Protein AF-0000000072574278 (afdb_homodimer)

Radius of gyration: 25.65 Å; Cα contacts (8 Å, |Δi|>4): 444; chains: 2; bounding box: 105×69×48 Å

Foldseek 3Di:
DPPVVVVVVVPVVPDPPLQPPVQLLQQVLVVCLVDPLVRADLVNSCVRSVHDSVSCCVVQVDSVSSLVSSLVVCLCPFLVVLLVQLLQQQFQLSNLCSLLVTSCRNLLSLVPHPLVPDVVSVVSSVVSLLSQLVSNCNNHVDDSVVSNVSNVQSSVCNVVVNPPCSSVVVRVVVPPPD/DPPVVVVVVVVVVPDPPLQPPVQLLQQVLVVCLVDPLVRADLVNSCVRSVHDSVSCCVVQVDSVSSLVSSLVVCLCPFLVVLLVQLLQQQFQLSNLCSLLVTSCRNLLSLVPHPLVPDVVSVVSSVVSLLSQLVSNCNNHVHDSVVSNVSNVQSSVCNVVVNPPCSSVVVRVVVPPPD

Organism: Streptomyces coelicolor (strain ATCC BAA-471 / A3(2) / M145) (NCBI:txid100226)

Secondary structure (DSSP, 8-state):
--HHHHHHHHHTS-S-----HHHHHHHHHHHHHHS-GGG--HHHHHHHHT--HHHHHHHHSSHHHHHHHHHHHHIIIIIHHHHHHHTT--SHHHHHHHHHHS--HHHHHIIIIIGGG-HHHHHHHHHHHHHHHHHHHHHHT--HHHHHHHHHHHHHHHHTT--TTHHHHHHHHHS---/--HHHHHHHHHTS-S-----HHHHHHHHHHHHHHS-GGG--HHHHHHHHT--HHHHHHHHSSHHHHHHHHHHHHIIIIIHHHHHHHTT--SHHHHHHHHHHS--HHHHHIIIIIGGG-HHHHHHHHHHHHHHHHHHHHHHT--HHHHHHHHHHHHHHHHTT--TTHHHHHHHHHS---

Structure (mmCIF, N/CA/C/O backbone):
data_AF-0000000072574278-model_v1
#
loop_
_entity.id
_entity.type
_entity.pdbx_description
1 polymer 'Membrane protein'
#
loop_
_atom_site.group_PDB
_atom_site.id
_atom_site.type_symbol
_atom_site.label_atom_id
_atom_site.label_alt_id
_atom_site.label_comp_id
_atom_site.label_asym_id
_atom_site.label_entity_id
_atom_site.label_seq_id
_atom_site.pdbx_PDB_ins_code
_atom_site.Cartn_x
_atom_site.Cartn_y
_atom_site.Cartn_z
_atom_site.occupancy
_atom_site.B_iso_or_equiv
_atom_site.auth_seq_id
_atom_site.auth_comp_id
_atom_site.auth_asym_id
_atom_site.auth_atom_id
_atom_site.pdbx_PDB_model_num
ATOM 1 N N . MET A 1 1 ? 48.688 39.125 30.062 1 36.12 1 MET A N 1
ATOM 2 C CA . MET A 1 1 ? 48.531 37.75 29.625 1 36.12 1 MET A CA 1
ATOM 3 C C . MET A 1 1 ? 47.062 37.344 29.469 1 36.12 1 MET A C 1
ATOM 5 O O . MET A 1 1 ? 46.75 36.188 29.312 1 36.12 1 MET A O 1
ATOM 9 N N . THR A 1 2 ? 46.031 38.344 29.469 1 46.97 2 THR A N 1
ATOM 10 C CA . THR A 1 2 ? 44.594 38.344 29.594 1 46.97 2 THR A CA 1
ATOM 11 C C . THR A 1 2 ? 43.938 37.844 28.312 1 46.97 2 THR A C 1
ATOM 13 O O . THR A 1 2 ? 42.844 37.281 28.344 1 46.97 2 THR A O 1
ATOM 16 N N . ASP A 1 3 ? 44.438 38.312 27.156 1 49.28 3 ASP A N 1
ATOM 17 C CA . ASP A 1 3 ? 43.594 38.312 25.953 1 49.28 3 ASP A CA 1
ATOM 18 C C . ASP A 1 3 ? 43.562 36.906 25.344 1 49.28 3 ASP A C 1
ATOM 20 O O . ASP A 1 3 ? 42.75 36.656 24.438 1 49.28 3 ASP A O 1
ATOM 24 N N . ARG A 1 4 ? 44.531 35.969 25.656 1 58.84 4 ARG A N 1
ATOM 25 C CA . ARG A 1 4 ? 44.562 34.688 24.984 1 58.84 4 ARG A CA 1
ATOM 26 C C . ARG A 1 4 ? 43.375 33.812 25.406 1 58.84 4 ARG A C 1
ATOM 28 O O . ARG A 1 4 ? 43.031 32.844 24.719 1 58.84 4 ARG A O 1
ATOM 35 N N . SER A 1 5 ? 42.875 34.031 26.672 1 53 5 SER A N 1
ATOM 36 C CA . SER A 1 5 ? 41.781 33.188 27.125 1 53 5 SER A CA 1
ATOM 37 C C . SER A 1 5 ? 40.5 33.469 26.359 1 53 5 SER A C 1
ATOM 39 O O . SER A 1 5 ? 39.688 32.562 26.172 1 53 5 SER A O 1
ATOM 41 N N . SER A 1 6 ? 40.312 34.812 25.938 1 53.78 6 SER A N 1
ATOM 42 C CA . SER A 1 6 ? 39.062 35.094 25.219 1 53.78 6 SER A CA 1
ATOM 43 C C . SER A 1 6 ? 39.094 34.469 23.828 1 53.78 6 SER A C 1
ATOM 45 O O . SER A 1 6 ? 38.062 34.062 23.312 1 53.78 6 SER A O 1
ATOM 47 N N . SER A 1 7 ? 40.344 34.5 23.156 1 54.28 7 SER A N 1
ATOM 48 C CA . SER A 1 7 ? 40.344 33.938 21.812 1 54.28 7 SER A CA 1
ATOM 49 C C . SER A 1 7 ? 40.125 32.438 21.828 1 54.28 7 SER A C 1
ATOM 51 O O . SER A 1 7 ? 39.5 31.875 20.906 1 54.28 7 SER A O 1
ATOM 53 N N . ALA A 1 8 ? 40.688 31.766 22.812 1 52.25 8 ALA A N 1
ATOM 54 C CA . ALA A 1 8 ? 40.5 30.328 22.906 1 52.25 8 ALA A CA 1
ATOM 55 C C . ALA A 1 8 ? 39.062 29.984 23.203 1 52.25 8 ALA A C 1
ATOM 57 O O . ALA A 1 8 ? 38.531 29 22.688 1 52.25 8 ALA A O 1
ATOM 58 N N . TRP A 1 9 ? 38.312 30.672 24.094 1 45.78 9 TRP A N 1
ATOM 59 C CA . TRP A 1 9 ? 36.875 30.438 24.328 1 45.78 9 TRP A CA 1
ATOM 60 C C . TRP A 1 9 ? 36.062 30.688 23.078 1 45.78 9 TRP A C 1
ATOM 62 O O . TRP A 1 9 ? 35.156 29.938 22.75 1 45.78 9 TRP A O 1
ATOM 72 N N . LEU A 1 10 ? 36.312 31.859 22.297 1 47.69 10 LEU A N 1
ATOM 73 C CA . LEU A 1 10 ? 35.594 32.062 21.031 1 47.69 10 LEU A CA 1
ATOM 74 C C . LEU A 1 10 ? 35.969 30.969 20.031 1 47.69 10 LEU A C 1
ATOM 76 O O . LEU A 1 10 ? 35.125 30.594 19.203 1 47.69 10 LEU A O 1
ATOM 80 N N . ALA A 1 11 ? 37.188 30.594 19.906 1 49 11 ALA A N 1
ATOM 81 C CA . ALA A 1 11 ? 37.562 29.516 18.969 1 49 11 ALA A CA 1
ATOM 82 C C . ALA A 1 11 ? 36.906 28.203 19.359 1 49 11 ALA A C 1
ATOM 84 O O . ALA A 1 11 ? 36.75 27.297 18.531 1 49 11 ALA A O 1
ATOM 85 N N . ALA A 1 12 ? 36.719 27.953 20.562 1 43.75 12 ALA A N 1
ATOM 86 C CA . ALA A 1 12 ? 36.031 26.75 21.031 1 43.75 12 ALA A CA 1
ATOM 87 C C . ALA A 1 12 ? 34.531 26.844 20.719 1 43.75 12 ALA A C 1
ATOM 89 O O . ALA A 1 12 ? 33.781 25.938 21.031 1 43.75 12 ALA A O 1
ATOM 90 N N . MET A 1 13 ? 33.906 28.078 20.766 1 41.97 13 MET A N 1
ATOM 91 C CA . MET A 1 13 ? 32.531 28.141 20.25 1 41.97 13 MET A CA 1
ATOM 92 C C . MET A 1 13 ? 32.469 27.516 18.859 1 41.97 13 MET A C 1
ATOM 94 O O . MET A 1 13 ? 33.031 28.047 17.906 1 41.97 13 MET A O 1
ATOM 98 N N . GLY A 1 14 ? 32.75 26.25 18.781 1 41.78 14 GLY A N 1
ATOM 99 C CA . GLY A 1 14 ? 32.656 25.391 17.609 1 41.78 14 GLY A CA 1
ATOM 100 C C . GLY A 1 14 ? 31.672 25.922 16.578 1 41.78 14 GLY A C 1
ATOM 101 O O . GLY A 1 14 ? 30.812 26.75 16.891 1 41.78 14 GLY A O 1
ATOM 102 N N . ARG A 1 15 ? 32.094 26.266 15.367 1 44.84 15 ARG A N 1
ATOM 103 C CA . ARG A 1 15 ? 31.156 26.531 14.273 1 44.84 15 ARG A CA 1
ATOM 104 C C . ARG A 1 15 ? 29.797 25.906 14.547 1 44.84 15 ARG A C 1
ATOM 106 O O . ARG A 1 15 ? 29.719 24.797 15.094 1 44.84 15 ARG A O 1
ATOM 113 N N . PRO A 1 16 ? 28.703 26.641 14.812 1 48.38 16 PRO A N 1
ATOM 114 C CA . PRO A 1 16 ? 27.391 26.016 14.961 1 48.38 16 PRO A CA 1
ATOM 115 C C . PRO A 1 16 ? 27.328 24.641 14.305 1 48.38 16 PRO A C 1
ATOM 117 O O . PRO A 1 16 ? 27.828 24.453 13.195 1 48.38 16 PRO A O 1
ATOM 120 N N . ARG A 1 17 ? 27.5 23.594 14.922 1 48.16 17 ARG A N 1
ATOM 121 C CA . ARG A 1 17 ? 27.578 22.203 14.492 1 48.16 17 ARG A CA 1
ATOM 122 C C . ARG A 1 17 ? 26.609 21.938 13.344 1 48.16 17 ARG A C 1
ATOM 124 O O . ARG A 1 17 ? 25.391 22.094 13.492 1 48.16 17 ARG A O 1
ATOM 131 N N . ALA A 1 18 ? 26.891 22.25 12.062 1 58.62 18 ALA A N 1
ATOM 132 C CA . ALA A 1 18 ? 26.234 21.734 10.867 1 58.62 18 ALA A CA 1
ATOM 133 C C . ALA A 1 18 ? 25.625 20.359 11.125 1 58.62 18 ALA A C 1
ATOM 135 O O . ALA A 1 18 ? 26.281 19.484 11.711 1 58.62 18 ALA A O 1
ATOM 136 N N . PHE A 1 19 ? 24.344 20.359 11.5 1 67.69 19 PHE A N 1
ATOM 137 C CA . PHE A 1 19 ? 23.781 19.031 11.75 1 67.69 19 PHE A CA 1
ATOM 138 C C . PHE A 1 19 ? 24.297 18.016 10.734 1 67.69 19 PHE A C 1
ATOM 140 O O . PHE A 1 19 ? 24.797 18.406 9.672 1 67.69 19 PHE A O 1
ATOM 147 N N . ASP A 1 20 ? 24.547 16.922 11.18 1 85.5 20 ASP A N 1
ATOM 148 C CA . ASP A 1 20 ? 24.906 15.828 10.297 1 85.5 20 ASP A CA 1
ATOM 149 C C . ASP A 1 20 ? 23.797 15.523 9.305 1 85.5 20 ASP A C 1
ATOM 151 O O . ASP A 1 20 ? 22.781 14.93 9.672 1 85.5 20 ASP A O 1
ATOM 155 N N . GLU A 1 21 ? 23.953 16.141 8.164 1 89.44 21 GLU A N 1
ATOM 156 C CA . GLU A 1 21 ? 22.938 16 7.117 1 89.44 21 GLU A CA 1
ATOM 157 C C . GLU A 1 21 ? 22.547 14.539 6.914 1 89.44 21 GLU A C 1
ATOM 159 O O . GLU A 1 21 ? 21.375 14.219 6.742 1 89.44 21 GLU A O 1
ATOM 164 N N . ASP A 1 22 ? 23.516 13.688 7.035 1 91.94 22 ASP A N 1
ATOM 165 C CA . ASP A 1 22 ? 23.266 12.266 6.844 1 91.94 22 ASP A CA 1
ATOM 166 C C . ASP A 1 22 ? 22.375 11.711 7.949 1 91.94 22 ASP A C 1
ATOM 168 O O . ASP A 1 22 ? 21.438 10.953 7.676 1 91.94 22 ASP A O 1
ATOM 172 N N . GLU A 1 23 ? 22.625 12.078 9.094 1 92.75 23 GLU A N 1
ATOM 173 C CA . GLU A 1 23 ? 21.812 11.633 10.227 1 92.75 23 GLU A CA 1
ATOM 174 C C . GLU A 1 23 ? 20.391 12.18 10.141 1 92.75 23 GLU A C 1
ATOM 176 O O . GLU A 1 23 ? 19.422 11.469 10.422 1 92.75 23 GLU A O 1
ATOM 181 N N . ALA A 1 24 ? 20.312 13.406 9.727 1 93.94 24 ALA A N 1
ATOM 182 C CA . ALA A 1 24 ? 19 14.039 9.578 1 93.94 24 ALA A CA 1
ATOM 183 C C . ALA A 1 24 ? 18.172 13.336 8.508 1 93.94 24 ALA A C 1
ATOM 185 O O . ALA A 1 24 ? 16.984 13.094 8.695 1 93.94 24 ALA A O 1
ATOM 186 N N . VAL A 1 25 ? 18.844 12.992 7.461 1 95.69 25 VAL A N 1
ATOM 187 C CA . VAL A 1 25 ? 18.156 12.344 6.352 1 95.69 25 VAL A CA 1
ATOM 188 C C . VAL A 1 25 ? 17.703 10.945 6.77 1 95.69 25 VAL A C 1
ATOM 190 O O . VAL A 1 25 ? 16.578 10.531 6.48 1 95.69 25 VAL A O 1
ATOM 193 N N . ARG A 1 26 ? 18.531 10.242 7.488 1 94.88 26 ARG A N 1
ATOM 194 C CA . ARG A 1 26 ? 18.172 8.906 7.957 1 94.88 26 ARG A CA 1
ATOM 195 C C . ARG A 1 26 ? 16.984 8.977 8.922 1 94.88 26 ARG A C 1
ATOM 197 O O . ARG A 1 26 ? 16.094 8.133 8.867 1 94.88 26 ARG A O 1
ATOM 204 N N . ALA A 1 27 ? 17.016 9.938 9.727 1 95.19 27 ALA A N 1
ATOM 205 C CA . ALA A 1 27 ? 15.898 10.141 10.641 1 95.19 27 ALA A CA 1
ATOM 206 C C . ALA A 1 27 ? 14.625 10.492 9.875 1 95.19 27 ALA A C 1
ATOM 208 O O . ALA A 1 27 ? 13.531 10.047 10.234 1 95.19 27 ALA A O 1
ATOM 209 N N . ALA A 1 28 ? 14.812 11.305 8.828 1 96.25 28 ALA A N 1
ATOM 210 C CA . ALA A 1 28 ? 13.672 11.664 7.992 1 96.25 28 ALA A CA 1
ATOM 211 C C . ALA A 1 28 ? 13.094 10.438 7.293 1 96.25 28 ALA A C 1
ATOM 213 O O . ALA A 1 28 ? 11.875 10.32 7.141 1 96.25 28 ALA A O 1
ATOM 214 N N . VAL A 1 29 ? 13.961 9.523 6.879 1 95.88 29 VAL A N 1
ATOM 215 C CA . VAL A 1 29 ? 13.516 8.281 6.254 1 95.88 29 VAL A CA 1
ATOM 216 C C . VAL A 1 29 ? 12.594 7.527 7.207 1 95.88 29 VAL A C 1
ATOM 218 O O . VAL A 1 29 ? 11.508 7.09 6.812 1 95.88 29 VAL A O 1
ATOM 221 N N . THR A 1 30 ? 12.969 7.434 8.422 1 93.81 30 THR A N 1
ATOM 222 C CA . THR A 1 30 ? 12.18 6.73 9.43 1 93.81 30 THR A CA 1
ATOM 223 C C . THR A 1 30 ? 10.859 7.441 9.68 1 93.81 30 THR A C 1
ATOM 225 O O . THR A 1 30 ? 9.805 6.797 9.75 1 93.81 30 THR A O 1
ATOM 228 N N . LEU A 1 31 ? 10.953 8.719 9.734 1 93.44 31 LEU A N 1
ATOM 229 C CA . LEU A 1 31 ? 9.758 9.508 10.023 1 93.44 31 LEU A CA 1
ATOM 230 C C . LEU A 1 31 ? 8.75 9.414 8.875 1 93.44 31 LEU A C 1
ATOM 232 O O . LEU A 1 31 ? 7.578 9.109 9.094 1 93.44 31 LEU A O 1
ATOM 236 N N . PHE A 1 32 ? 9.219 9.602 7.629 1 93.38 32 PHE A N 1
ATOM 237 C CA . PHE A 1 32 ? 8.336 9.57 6.469 1 93.38 32 PHE A CA 1
ATOM 238 C C . PHE A 1 32 ? 7.875 8.148 6.176 1 93.38 32 PHE A C 1
ATOM 240 O O . PHE A 1 32 ? 6.844 7.945 5.531 1 93.38 32 PHE A O 1
ATOM 247 N N . GLY A 1 33 ? 8.625 7.172 6.68 1 90.44 33 GLY A N 1
ATOM 248 C CA . GLY A 1 33 ? 8.25 5.777 6.496 1 90.44 33 GLY A CA 1
ATOM 249 C C . GLY A 1 33 ? 7.219 5.297 7.496 1 90.44 33 GLY A C 1
ATOM 250 O O . GLY A 1 33 ? 6.605 4.246 7.305 1 90.44 33 GLY A O 1
ATOM 251 N N . GLY A 1 34 ? 7.043 6.059 8.508 1 85.06 34 GLY A N 1
ATOM 252 C CA . GLY A 1 34 ? 6.117 5.684 9.562 1 85.06 34 GLY A CA 1
ATOM 253 C C . GLY A 1 34 ? 4.82 6.465 9.523 1 85.06 34 GLY A C 1
ATOM 254 O O . GLY A 1 34 ? 3.814 6.039 10.094 1 85.06 34 GLY A O 1
ATOM 255 N N . ARG A 1 35 ? 4.902 7.574 8.891 1 83.5 35 ARG A N 1
ATOM 256 C CA . ARG A 1 35 ? 3.744 8.453 8.781 1 83.5 35 ARG A CA 1
ATOM 257 C C . ARG A 1 35 ? 3.59 8.984 7.359 1 83.5 35 ARG A C 1
ATOM 259 O O . ARG A 1 35 ? 4.57 9.086 6.617 1 83.5 35 ARG A O 1
ATOM 266 N N . ALA A 1 36 ? 2.391 9.25 6.949 1 81.81 36 ALA A N 1
ATOM 267 C CA . ALA A 1 36 ? 2.152 9.852 5.641 1 81.81 36 ALA A CA 1
ATOM 268 C C . ALA A 1 36 ? 2.789 11.234 5.551 1 81.81 36 ALA A C 1
ATOM 270 O O . ALA A 1 36 ? 2.992 11.898 6.566 1 81.81 36 ALA A O 1
ATOM 271 N N . TYR A 1 37 ? 3.098 11.625 4.367 1 87.12 37 TYR A N 1
ATOM 272 C CA . TYR A 1 37 ? 3.736 12.906 4.09 1 87.12 37 TYR A CA 1
ATOM 273 C C . TYR A 1 37 ? 2.994 14.047 4.773 1 87.12 37 TYR A C 1
ATOM 275 O O . TYR A 1 37 ? 3.6 14.852 5.48 1 87.12 37 TYR A O 1
ATOM 283 N N . ASP A 1 38 ? 1.702 14.062 4.598 1 84 38 ASP A N 1
ATOM 284 C CA . ASP A 1 38 ? 0.907 15.164 5.133 1 84 38 ASP A CA 1
ATOM 285 C C . ASP A 1 38 ? 0.744 15.031 6.648 1 84 38 ASP A C 1
ATOM 287 O O . ASP A 1 38 ? 0.374 16 7.32 1 84 38 ASP A O 1
ATOM 291 N N . GLY A 1 39 ? 1.055 13.906 7.18 1 82.44 39 GLY A N 1
ATOM 292 C CA . GLY A 1 39 ? 0.982 13.688 8.617 1 82.44 39 GLY A CA 1
ATOM 293 C C . GLY A 1 39 ? 2.227 14.141 9.352 1 82.44 39 GLY A C 1
ATOM 294 O O . GLY A 1 39 ? 2.266 14.125 10.586 1 82.44 39 GLY A O 1
ATOM 295 N N . VAL A 1 40 ? 3.178 14.492 8.578 1 88.81 40 VAL A N 1
ATOM 296 C CA . VAL A 1 40 ? 4.426 14.984 9.156 1 88.81 40 VAL A CA 1
ATOM 297 C C . VAL A 1 40 ? 4.512 16.5 8.977 1 88.81 40 VAL A C 1
ATOM 299 O O . VAL A 1 40 ? 4.574 17 7.848 1 88.81 40 VAL A O 1
ATOM 302 N N . SER A 1 41 ? 4.516 17.234 10.07 1 90.5 41 SER A N 1
ATOM 303 C CA . SER A 1 41 ? 4.645 18.688 10.008 1 90.5 41 SER A CA 1
ATOM 304 C C . SER A 1 41 ? 6.109 19.125 10.07 1 90.5 41 SER A C 1
ATOM 306 O O . SER A 1 41 ? 6.98 18.312 10.43 1 90.5 41 SER A O 1
ATOM 308 N N . VAL A 1 42 ? 6.285 20.359 9.719 1 92.5 42 VAL A N 1
ATOM 309 C CA . VAL A 1 42 ? 7.629 20.906 9.859 1 92.5 42 VAL A CA 1
ATOM 310 C C . VAL A 1 42 ? 8.055 20.875 11.328 1 92.5 42 VAL A C 1
ATOM 312 O O . VAL A 1 42 ? 9.211 20.594 11.641 1 92.5 42 VAL A O 1
ATOM 315 N N . ASP A 1 43 ? 7.133 21.109 12.227 1 93.25 43 ASP A N 1
ATOM 316 C CA . ASP A 1 43 ? 7.43 21.031 13.656 1 93.25 43 ASP A CA 1
ATOM 317 C C . ASP A 1 43 ? 7.84 19.609 14.055 1 93.25 43 ASP A C 1
ATOM 319 O O . ASP A 1 43 ? 8.75 19.438 14.867 1 93.25 43 ASP A O 1
ATOM 323 N N . ASP A 1 44 ? 7.168 18.625 13.516 1 92.19 44 ASP A N 1
ATOM 324 C CA . ASP A 1 44 ? 7.566 17.234 13.734 1 92.19 44 ASP A CA 1
ATOM 325 C C . ASP A 1 44 ? 9 17 13.273 1 92.19 44 ASP A C 1
ATOM 327 O O . ASP A 1 44 ? 9.781 16.344 13.961 1 92.19 44 ASP A O 1
ATOM 331 N N . LEU A 1 45 ? 9.266 17.484 12.062 1 94.06 45 LEU A N 1
ATOM 332 C CA . LEU A 1 45 ? 10.602 17.328 11.5 1 94.06 45 LEU A CA 1
ATOM 333 C C . LEU A 1 45 ? 11.656 17.969 12.398 1 94.06 45 LEU A C 1
ATOM 335 O O . LEU A 1 45 ? 12.664 17.344 12.727 1 94.06 45 LEU A O 1
ATOM 339 N N . VAL A 1 46 ? 11.367 19.188 12.812 1 93.44 46 VAL A N 1
ATOM 340 C CA . VAL A 1 46 ? 12.297 19.922 13.664 1 93.44 46 VAL A CA 1
ATOM 341 C C . VAL A 1 46 ? 12.531 19.141 14.961 1 93.44 46 VAL A C 1
ATOM 343 O O . VAL A 1 46 ? 13.68 18.938 15.367 1 93.44 46 VAL A O 1
ATOM 346 N N . SER A 1 47 ? 11.539 18.672 15.539 1 94 47 SER A N 1
ATOM 347 C CA . SER A 1 47 ? 11.609 17.984 16.828 1 94 47 SER A CA 1
ATOM 348 C C . SER A 1 47 ? 12.297 16.625 16.688 1 94 47 SER A C 1
ATOM 350 O O . SER A 1 47 ? 13.172 16.281 17.469 1 94 47 SER A O 1
ATOM 352 N N . HIS A 1 48 ? 11.977 15.852 15.641 1 92.44 48 HIS A N 1
ATOM 353 C CA . HIS A 1 48 ? 12.453 14.484 15.492 1 92.44 48 HIS A CA 1
ATOM 354 C C . HIS A 1 48 ? 13.875 14.445 14.938 1 92.44 48 HIS A C 1
ATOM 356 O O . HIS A 1 48 ? 14.641 13.531 15.242 1 92.44 48 HIS A O 1
ATOM 362 N N . LEU A 1 49 ? 14.172 15.383 14.117 1 92.88 49 LEU A N 1
ATOM 363 C CA . LEU A 1 49 ? 15.484 15.383 13.484 1 92.88 49 LEU A CA 1
ATOM 364 C C . LEU A 1 49 ? 16.5 16.125 14.336 1 92.88 49 LEU A C 1
ATOM 366 O O . LEU A 1 49 ? 17.719 15.984 14.141 1 92.88 49 LEU A O 1
ATOM 370 N N . GLY A 1 50 ? 16 16.953 15.219 1 90.81 50 GLY A N 1
ATOM 371 C CA . GLY A 1 50 ? 16.875 17.781 16.031 1 90.81 50 GLY A CA 1
ATOM 372 C C . GLY A 1 50 ? 17.578 18.875 15.25 1 90.81 50 GLY A C 1
ATOM 373 O O . GLY A 1 50 ? 18.75 19.188 15.508 1 90.81 50 GLY A O 1
ATOM 374 N N . VAL A 1 51 ? 16.969 19.344 14.234 1 90.69 51 VAL A N 1
ATOM 375 C CA . VAL A 1 51 ? 17.516 20.375 13.359 1 90.69 51 VAL A CA 1
ATOM 376 C C . VAL A 1 51 ? 16.594 21.594 13.375 1 90.69 51 VAL A C 1
ATOM 378 O O . VAL A 1 51 ? 15.375 21.453 13.305 1 90.69 51 VAL A O 1
ATOM 381 N N . HIS A 1 52 ? 17.172 22.703 13.484 1 90.69 52 HIS A N 1
ATOM 382 C CA . HIS A 1 52 ? 16.406 23.938 13.492 1 90.69 52 HIS A CA 1
ATOM 383 C C . HIS A 1 52 ? 15.719 24.156 12.148 1 90.69 52 HIS A C 1
ATOM 385 O O . HIS A 1 52 ? 16.281 23.844 11.094 1 90.69 52 HIS A O 1
ATOM 391 N N . ARG A 1 53 ? 14.594 24.828 12.242 1 92.06 53 ARG A N 1
ATOM 392 C CA . ARG A 1 53 ? 13.75 25.078 11.078 1 92.06 53 ARG A CA 1
ATOM 393 C C . ARG A 1 53 ? 14.531 25.812 9.992 1 92.06 53 ARG A C 1
ATOM 395 O O . ARG A 1 53 ? 14.477 25.422 8.82 1 92.06 53 ARG A O 1
ATOM 402 N N . ASN A 1 54 ? 15.281 26.781 10.328 1 91.62 54 ASN A N 1
ATOM 403 C CA . ASN A 1 54 ? 16.031 27.578 9.359 1 91.62 54 ASN A CA 1
ATOM 404 C C . ASN A 1 54 ? 17.078 26.719 8.648 1 91.62 54 ASN A C 1
ATOM 406 O O . ASN A 1 54 ? 17.281 26.859 7.438 1 91.62 54 ASN A O 1
ATOM 410 N N . SER A 1 55 ? 17.703 25.906 9.359 1 91.12 55 SER A N 1
ATOM 411 C CA . SER A 1 55 ? 18.703 25.016 8.797 1 91.12 55 SER A CA 1
ATOM 412 C C . SER A 1 55 ? 18.078 24.016 7.824 1 91.12 55 SER A C 1
ATOM 414 O O . SER A 1 55 ? 18.656 23.719 6.777 1 91.12 55 SER A O 1
ATOM 416 N N . LEU A 1 56 ? 16.891 23.516 8.172 1 92.31 56 LEU A N 1
ATOM 417 C CA . LEU A 1 56 ? 16.156 22.578 7.301 1 92.31 56 LEU A CA 1
ATOM 418 C C . LEU A 1 56 ? 15.828 23.234 5.965 1 92.31 56 LEU A C 1
ATOM 420 O O . LEU A 1 56 ? 16.062 22.656 4.906 1 92.31 56 LEU A O 1
ATOM 424 N N . TYR A 1 57 ? 15.352 24.422 6.066 1 92.5 57 TYR A N 1
ATOM 425 C CA . TYR A 1 57 ? 14.953 25.125 4.859 1 92.5 57 TYR A CA 1
ATOM 426 C C . TYR A 1 57 ? 16.172 25.5 4.02 1 92.5 57 TYR A C 1
ATOM 428 O O . TYR A 1 57 ? 16.125 25.422 2.791 1 92.5 57 TYR A O 1
ATOM 436 N N . LYS A 1 58 ? 17.203 25.922 4.633 1 93.38 58 LYS A N 1
ATOM 437 C CA . LYS A 1 58 ? 18.422 26.281 3.922 1 93.38 58 LYS A CA 1
ATOM 438 C C . LYS A 1 58 ? 19.016 25.078 3.188 1 93.38 58 LYS A C 1
ATOM 440 O O . LYS A 1 58 ? 19.453 25.188 2.043 1 93.38 58 LYS A O 1
ATOM 445 N N . THR A 1 59 ? 18.984 23.984 3.834 1 93.5 59 THR A N 1
ATOM 446 C CA . THR A 1 59 ? 19.641 22.797 3.311 1 93.5 59 THR A CA 1
ATOM 447 C C . THR A 1 59 ? 18.75 22.078 2.297 1 93.5 59 THR A C 1
ATOM 449 O O . THR A 1 59 ? 19.219 21.625 1.255 1 93.5 59 THR A O 1
ATOM 452 N N . PHE A 1 60 ? 17.391 22.031 2.559 1 95.81 60 PHE A N 1
ATOM 453 C CA . PHE A 1 60 ? 16.531 21.172 1.748 1 95.81 60 PHE A CA 1
ATOM 454 C C . PHE A 1 60 ? 15.516 22 0.977 1 95.81 60 PHE A C 1
ATOM 456 O O . PHE A 1 60 ? 14.828 21.469 0.093 1 95.81 60 PHE A O 1
ATOM 463 N N . GLY A 1 61 ? 15.383 23.203 1.354 1 94.88 61 GLY A N 1
ATOM 464 C CA . GLY A 1 61 ? 14.492 24.109 0.646 1 94.88 61 GLY A CA 1
ATOM 465 C C . GLY A 1 61 ? 13.055 24.031 1.122 1 94.88 61 GLY A C 1
ATOM 466 O O . GLY A 1 61 ? 12.383 25.062 1.259 1 94.88 61 GLY A O 1
ATOM 467 N N . SER A 1 62 ? 12.609 22.828 1.321 1 95.19 62 SER A N 1
ATOM 468 C CA . SER A 1 62 ? 11.219 22.594 1.69 1 95.19 62 SER A CA 1
ATOM 469 C C . SER A 1 62 ? 11.031 21.203 2.279 1 95.19 62 SER A C 1
ATOM 471 O O . SER A 1 62 ? 11.945 20.375 2.242 1 95.19 62 SER A O 1
ATOM 473 N N . LYS A 1 63 ? 9.898 21 2.836 1 95.5 63 LYS A N 1
ATOM 474 C CA . LYS A 1 63 ? 9.531 19.656 3.271 1 95.5 63 LYS A CA 1
ATOM 475 C C . LYS A 1 63 ? 9.617 18.656 2.119 1 95.5 63 LYS A C 1
ATOM 477 O O . LYS A 1 63 ? 10.117 17.547 2.291 1 95.5 63 LYS A O 1
ATOM 482 N N . ARG A 1 64 ? 9.125 19.094 0.94 1 96.56 64 ARG A N 1
ATOM 483 C CA . ARG A 1 64 ? 9.188 18.25 -0.246 1 96.56 64 ARG A CA 1
ATOM 484 C C . ARG A 1 64 ? 10.633 17.922 -0.619 1 96.56 64 ARG A C 1
ATOM 486 O O . ARG A 1 64 ? 10.945 16.797 -0.987 1 96.56 64 ARG A O 1
ATOM 493 N N . GLY A 1 65 ? 11.406 18.922 -0.534 1 97.25 65 GLY A N 1
ATOM 494 C CA . GLY A 1 65 ? 12.812 18.688 -0.816 1 97.25 65 GLY A CA 1
ATOM 495 C C . GLY A 1 65 ? 13.445 17.672 0.117 1 97.25 65 GLY A C 1
ATOM 496 O O . GLY A 1 65 ? 14.195 16.812 -0.324 1 97.25 65 GLY A O 1
ATOM 497 N N . LEU A 1 66 ? 13.227 17.828 1.423 1 96.75 66 LEU A N 1
ATOM 498 C CA . LEU A 1 66 ? 13.711 16.859 2.393 1 96.75 66 LEU A CA 1
ATOM 499 C C . LEU A 1 66 ? 13.109 15.477 2.119 1 96.75 66 LEU A C 1
ATOM 501 O O . LEU A 1 66 ? 13.812 14.461 2.217 1 96.75 66 LEU A O 1
ATOM 505 N N . TYR A 1 67 ? 11.875 15.391 1.774 1 97.5 67 TYR A N 1
ATOM 506 C CA . TYR A 1 67 ? 11.203 14.133 1.477 1 97.5 67 TYR A CA 1
ATOM 507 C C . TYR A 1 67 ? 11.875 13.414 0.315 1 97.5 67 TYR A C 1
ATOM 509 O O . TYR A 1 67 ? 12.18 12.219 0.407 1 97.5 67 TYR A O 1
ATOM 517 N N . LEU A 1 68 ? 12.117 14.156 -0.753 1 98.31 68 LEU A N 1
ATOM 518 C CA . LEU A 1 68 ? 12.758 13.562 -1.925 1 98.31 68 LEU A CA 1
ATOM 519 C C . LEU A 1 68 ? 14.156 13.062 -1.589 1 98.31 68 LEU A C 1
ATOM 521 O O . LEU A 1 68 ? 14.555 11.984 -2.029 1 98.31 68 LEU A O 1
ATOM 525 N N . THR A 1 69 ? 14.805 13.828 -0.816 1 97.94 69 THR A N 1
ATOM 526 C CA . THR A 1 69 ? 16.141 13.414 -0.384 1 97.94 69 THR A CA 1
ATOM 527 C C . THR A 1 69 ? 16.062 12.141 0.451 1 97.94 69 THR A C 1
ATOM 529 O O . THR A 1 69 ? 16.844 11.211 0.246 1 97.94 69 THR A O 1
ATOM 532 N N . ALA A 1 70 ? 15.148 12.086 1.369 1 97.88 70 ALA A N 1
ATOM 533 C CA . ALA A 1 70 ? 14.93 10.914 2.213 1 97.88 70 ALA A CA 1
ATOM 534 C C . ALA A 1 70 ? 14.539 9.703 1.377 1 97.88 70 ALA A C 1
ATOM 536 O O . ALA A 1 70 ? 15.031 8.594 1.608 1 97.88 70 ALA A O 1
ATOM 537 N N . LEU A 1 71 ? 13.703 9.883 0.411 1 98.25 71 LEU A N 1
ATOM 538 C CA . LEU A 1 71 ? 13.273 8.797 -0.464 1 98.25 71 LEU A CA 1
ATOM 539 C C . LEU A 1 71 ? 14.453 8.227 -1.243 1 98.25 71 LEU A C 1
ATOM 541 O O . LEU A 1 71 ? 14.648 7.008 -1.282 1 98.25 71 LEU A O 1
ATOM 545 N N . ARG A 1 72 ? 15.211 9.125 -1.789 1 98.38 72 ARG A N 1
ATOM 546 C CA . ARG A 1 72 ? 16.375 8.672 -2.557 1 98.38 72 ARG A CA 1
ATOM 547 C C . ARG A 1 72 ? 17.359 7.934 -1.668 1 98.38 72 ARG A C 1
ATOM 549 O O . ARG A 1 72 ? 17.969 6.949 -2.094 1 98.38 72 ARG A O 1
ATOM 556 N N . ARG A 1 73 ? 17.5 8.414 -0.465 1 97.56 73 ARG A N 1
ATOM 557 C CA . ARG A 1 73 ? 18.344 7.715 0.496 1 97.56 73 ARG A CA 1
ATOM 558 C C . ARG A 1 73 ? 17.781 6.328 0.808 1 97.56 73 ARG A C 1
ATOM 560 O O . ARG A 1 73 ? 18.531 5.348 0.833 1 97.56 73 ARG A O 1
ATOM 567 N N . HIS A 1 74 ? 16.547 6.234 1.087 1 97.56 74 HIS A N 1
ATOM 568 C CA . HIS A 1 74 ? 15.867 4.965 1.322 1 97.56 74 HIS A CA 1
ATOM 569 C C . HIS A 1 74 ? 16.078 4.004 0.155 1 97.56 74 HIS A C 1
ATOM 571 O O . HIS A 1 74 ? 16.406 2.834 0.359 1 97.56 74 HIS A O 1
ATOM 577 N N . LEU A 1 75 ? 15.914 4.469 -1.078 1 97.94 75 LEU A N 1
ATOM 578 C CA . LEU A 1 75 ? 16.078 3.641 -2.268 1 97.94 75 LEU A CA 1
ATOM 579 C C . LEU A 1 75 ? 17.516 3.172 -2.41 1 97.94 75 LEU A C 1
ATOM 581 O O . LEU A 1 75 ? 17.766 2.01 -2.742 1 97.94 75 LEU A O 1
ATOM 585 N N . ALA A 1 76 ? 18.422 4.02 -2.082 1 96.81 76 ALA A N 1
ATOM 586 C CA . ALA A 1 76 ? 19.844 3.672 -2.189 1 96.81 76 ALA A CA 1
ATOM 587 C C . ALA A 1 76 ? 20.25 2.684 -1.101 1 96.81 76 ALA A C 1
ATOM 589 O O . ALA A 1 76 ? 20.969 1.717 -1.367 1 96.81 76 ALA A O 1
ATOM 590 N N . ASP A 1 77 ? 19.703 2.895 0.103 1 95.69 77 ASP A N 1
ATOM 591 C CA . ASP A 1 77 ? 20.234 2.178 1.261 1 95.69 77 ASP A CA 1
ATOM 592 C C . ASP A 1 77 ? 19.422 0.912 1.536 1 95.69 77 ASP A C 1
ATOM 594 O O . ASP A 1 77 ? 19.906 -0.006 2.203 1 95.69 77 ASP A O 1
ATOM 598 N N . ASP A 1 78 ? 18.234 0.85 1.111 1 94.56 78 ASP A N 1
ATOM 599 C CA . ASP A 1 78 ? 17.406 -0.312 1.399 1 94.56 78 ASP A CA 1
ATOM 600 C C . ASP A 1 78 ? 17.109 -1.108 0.13 1 94.56 78 ASP A C 1
ATOM 602 O O . ASP A 1 78 ? 17.25 -2.332 0.113 1 94.56 78 ASP A O 1
ATOM 606 N N . VAL A 1 79 ? 16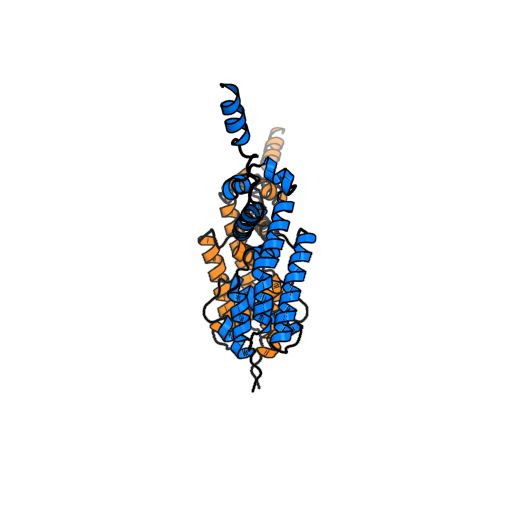.828 -0.435 -0.975 1 96 79 VAL A N 1
ATOM 607 C CA . VAL A 1 79 ? 16.516 -1.116 -2.227 1 96 79 VAL A CA 1
ATOM 608 C C . VAL A 1 79 ? 17.812 -1.515 -2.934 1 96 79 VAL A C 1
ATOM 610 O O . VAL A 1 79 ? 17.891 -2.584 -3.543 1 96 79 VAL A O 1
ATOM 613 N N . GLY A 1 80 ? 18.781 -0.689 -2.861 1 96.06 80 GLY A N 1
ATOM 614 C CA . GLY A 1 80 ? 20.078 -1.016 -3.457 1 96.06 80 GLY A CA 1
ATOM 615 C C . GLY A 1 80 ? 20.594 -2.373 -3.031 1 96.06 80 GLY A C 1
ATOM 616 O O . GLY A 1 80 ? 20.797 -3.26 -3.865 1 96.06 80 GLY A O 1
ATOM 617 N N . PRO A 1 81 ? 20.781 -2.549 -1.728 1 96.88 81 PRO A N 1
ATOM 618 C CA . PRO A 1 81 ? 21.266 -3.84 -1.229 1 96.88 81 PRO A CA 1
ATOM 619 C C . PRO A 1 81 ? 20.328 -4.992 -1.578 1 96.88 81 PRO A C 1
ATOM 621 O O . PRO A 1 81 ? 20.781 -6.121 -1.789 1 96.88 81 PRO A O 1
ATOM 624 N N . LEU A 1 82 ? 19.078 -4.766 -1.599 1 97.5 82 LEU A N 1
ATOM 625 C CA . LEU A 1 82 ? 18.109 -5.777 -2.006 1 97.5 82 LEU A CA 1
ATOM 626 C C . LEU A 1 82 ? 18.391 -6.266 -3.422 1 97.5 82 LEU A C 1
ATOM 628 O O . LEU A 1 82 ? 18.359 -7.469 -3.688 1 97.5 82 LEU A O 1
ATOM 632 N N . LEU A 1 83 ? 18.719 -5.34 -4.328 1 97.5 83 LEU A N 1
ATOM 633 C CA . LEU A 1 83 ? 19.031 -5.691 -5.711 1 97.5 83 LEU A CA 1
ATOM 634 C C . LEU A 1 83 ? 20.25 -6.605 -5.781 1 97.5 83 LEU A C 1
ATOM 636 O O . LEU A 1 83 ? 20.25 -7.598 -6.508 1 97.5 83 LEU A O 1
ATOM 640 N N . ASP A 1 84 ? 21.203 -6.293 -5 1 96.56 84 ASP A N 1
ATOM 641 C CA . ASP A 1 84 ? 22.406 -7.113 -4.961 1 96.56 84 ASP A CA 1
ATOM 642 C C . ASP A 1 84 ? 22.094 -8.523 -4.457 1 96.56 84 ASP A C 1
ATOM 644 O O . ASP A 1 84 ? 22.578 -9.508 -5.02 1 96.56 84 ASP A O 1
ATOM 648 N N . ALA A 1 85 ? 21.297 -8.625 -3.459 1 97.75 85 ALA A N 1
ATOM 649 C CA . ALA A 1 85 ? 20.938 -9.914 -2.875 1 97.75 85 ALA A CA 1
ATOM 650 C C . ALA A 1 85 ? 20.078 -10.742 -3.842 1 97.75 85 ALA A C 1
ATOM 652 O O . ALA A 1 85 ? 20.234 -11.961 -3.928 1 97.75 85 ALA A O 1
ATOM 653 N N . LEU A 1 86 ? 19.203 -10.055 -4.555 1 97.69 86 LEU A N 1
ATOM 654 C CA . LEU A 1 86 ? 18.312 -10.734 -5.496 1 97.69 86 LEU A CA 1
ATOM 655 C C . LEU A 1 86 ? 19.125 -11.375 -6.625 1 97.69 86 LEU A C 1
ATOM 657 O O . LEU A 1 86 ? 18.719 -12.422 -7.148 1 97.69 86 LEU A O 1
ATOM 661 N N . ALA A 1 87 ? 20.234 -10.805 -7.004 1 94.75 87 ALA A N 1
ATOM 662 C CA . ALA A 1 87 ? 21.062 -11.32 -8.086 1 94.75 87 ALA A CA 1
ATOM 663 C C . ALA A 1 87 ? 21.531 -12.742 -7.781 1 94.75 87 ALA A C 1
ATOM 665 O O . ALA A 1 87 ? 21.781 -13.531 -8.695 1 94.75 87 ALA A O 1
ATOM 666 N N . ASP A 1 88 ? 21.547 -13.086 -6.531 1 94.19 88 ASP A N 1
ATOM 667 C CA . ASP A 1 88 ? 22.062 -14.391 -6.117 1 94.19 88 ASP A CA 1
ATOM 668 C C . ASP A 1 88 ? 20.922 -15.297 -5.633 1 94.19 88 ASP A C 1
ATOM 670 O O . ASP A 1 88 ? 21.188 -16.359 -5.062 1 94.19 88 ASP A O 1
ATOM 674 N N . ALA A 1 89 ? 19.719 -14.82 -5.754 1 96.44 89 ALA A N 1
ATOM 675 C CA . ALA A 1 89 ? 18.609 -15.641 -5.277 1 96.44 89 ALA A CA 1
ATOM 676 C C . ALA A 1 89 ? 18.484 -16.922 -6.09 1 96.44 89 ALA A C 1
ATOM 678 O O . ALA A 1 89 ? 18.359 -16.875 -7.316 1 96.44 89 ALA A O 1
ATOM 679 N N . PRO A 1 90 ? 18.469 -18.094 -5.469 1 95.12 90 PRO A N 1
ATOM 680 C CA . PRO A 1 90 ? 18.484 -19.359 -6.203 1 95.12 90 PRO A CA 1
ATOM 681 C C . PRO A 1 90 ? 17.109 -19.781 -6.699 1 95.12 90 PRO A C 1
ATOM 683 O O . PRO A 1 90 ? 17 -20.641 -7.57 1 95.12 90 PRO A O 1
ATOM 686 N N . ASP A 1 91 ? 16.094 -19.312 -6.031 1 95.56 91 ASP A N 1
ATOM 687 C CA . ASP A 1 91 ? 14.742 -19.719 -6.406 1 95.56 91 ASP A CA 1
ATOM 688 C C . ASP A 1 91 ? 13.719 -18.672 -5.969 1 95.56 91 ASP A C 1
ATOM 690 O O . ASP A 1 91 ? 14.078 -17.641 -5.391 1 95.56 91 ASP A O 1
ATOM 694 N N . ALA A 1 92 ? 12.484 -18.938 -6.309 1 95.94 92 ALA A N 1
ATOM 695 C CA . ALA A 1 92 ? 11.406 -17.984 -6.051 1 95.94 92 ALA A CA 1
ATOM 696 C C . ALA A 1 92 ? 11.203 -17.781 -4.551 1 95.94 92 ALA A C 1
ATOM 698 O O . ALA A 1 92 ? 10.891 -16.688 -4.105 1 95.94 92 ALA A O 1
ATOM 699 N N . ALA A 1 93 ? 11.344 -18.891 -3.777 1 96.25 93 ALA A N 1
ATOM 700 C CA . ALA A 1 93 ? 11.188 -18.766 -2.33 1 96.25 93 ALA A CA 1
ATOM 701 C C . ALA A 1 93 ? 12.195 -17.781 -1.743 1 96.25 93 ALA A C 1
ATOM 703 O O . ALA A 1 93 ? 11.836 -16.922 -0.942 1 96.25 93 ALA A O 1
ATOM 704 N N . ALA A 1 94 ? 13.414 -17.891 -2.15 1 96.75 94 ALA A N 1
ATOM 705 C CA . ALA A 1 94 ? 14.469 -16.984 -1.687 1 96.75 94 ALA A CA 1
ATOM 706 C C . ALA A 1 94 ? 14.195 -15.547 -2.129 1 96.75 94 ALA A C 1
ATOM 708 O O . ALA A 1 94 ? 14.352 -14.609 -1.344 1 96.75 94 ALA A O 1
ATOM 709 N N . ALA A 1 95 ? 13.797 -15.367 -3.369 1 97.25 95 ALA A N 1
ATOM 710 C CA . ALA A 1 95 ? 13.516 -14.031 -3.893 1 97.25 95 ALA A CA 1
ATOM 711 C C . ALA A 1 95 ? 12.383 -13.367 -3.115 1 97.25 95 ALA A C 1
ATOM 713 O O . ALA A 1 95 ? 12.492 -12.211 -2.703 1 97.25 95 ALA A O 1
ATOM 714 N N . LEU A 1 96 ? 11.312 -14.141 -2.916 1 97.56 96 LEU A N 1
ATOM 715 C CA . LEU A 1 96 ? 10.18 -13.609 -2.172 1 97.56 96 LEU A CA 1
ATOM 716 C C . LEU A 1 96 ? 10.578 -13.281 -0.737 1 97.56 96 LEU A C 1
ATOM 718 O O . LEU A 1 96 ? 10.172 -12.25 -0.199 1 97.56 96 LEU A O 1
ATOM 722 N N . ARG A 1 97 ? 11.359 -14.086 -0.135 1 96.38 97 ARG A N 1
ATOM 723 C CA . ARG A 1 97 ? 11.82 -13.836 1.226 1 96.38 97 ARG A CA 1
ATOM 724 C C . ARG A 1 97 ? 12.664 -12.57 1.292 1 96.38 97 ARG A C 1
ATOM 726 O O . ARG A 1 97 ? 12.523 -11.773 2.223 1 96.38 97 ARG A O 1
ATOM 733 N N . LEU A 1 98 ? 13.539 -12.391 0.361 1 96.94 98 LEU A N 1
ATOM 734 C CA . LEU A 1 98 ? 14.391 -11.211 0.326 1 96.94 98 LEU A CA 1
ATOM 735 C C . LEU A 1 98 ? 13.555 -9.938 0.231 1 96.94 98 LEU A C 1
ATOM 737 O O . LEU A 1 98 ? 13.766 -8.992 0.99 1 96.94 98 LEU A O 1
ATOM 741 N N . VAL A 1 99 ? 12.57 -9.938 -0.63 1 96.75 99 VAL A N 1
ATOM 742 C CA . VAL A 1 99 ? 11.773 -8.742 -0.826 1 96.75 99 VAL A CA 1
ATOM 743 C C . VAL A 1 99 ? 10.891 -8.5 0.398 1 96.75 99 VAL A C 1
ATOM 745 O O . VAL A 1 99 ? 10.812 -7.379 0.906 1 96.75 99 VAL A O 1
ATOM 748 N N . THR A 1 100 ? 10.297 -9.562 0.92 1 96.81 100 THR A N 1
ATOM 749 C CA . THR A 1 100 ? 9.352 -9.398 2.014 1 96.81 100 THR A CA 1
ATOM 750 C C . THR A 1 100 ? 10.07 -9.07 3.316 1 96.81 100 THR A C 1
ATOM 752 O O . THR A 1 100 ? 9.461 -8.57 4.262 1 96.81 100 THR A O 1
ATOM 755 N N . SER A 1 101 ? 11.359 -9.32 3.42 1 95.38 101 SER A N 1
ATOM 756 C CA . SER A 1 101 ? 12.133 -9.047 4.625 1 95.38 101 SER A CA 1
ATOM 757 C C . SER A 1 101 ? 12.773 -7.664 4.566 1 95.38 101 SER A C 1
ATOM 759 O O . SER A 1 101 ? 13.273 -7.16 5.574 1 95.38 101 SER A O 1
ATOM 761 N N . ALA A 1 102 ? 12.812 -7.047 3.396 1 94.44 102 ALA A N 1
ATOM 762 C CA . ALA A 1 102 ? 13.43 -5.734 3.229 1 94.44 102 ALA A CA 1
ATOM 763 C C . ALA A 1 102 ? 12.586 -4.645 3.889 1 94.44 102 ALA A C 1
ATOM 765 O O . ALA A 1 102 ? 11.367 -4.773 3.994 1 94.44 102 ALA A O 1
ATOM 766 N N . ASP A 1 103 ? 13.258 -3.648 4.434 1 91.75 103 ASP A N 1
ATOM 767 C CA . ASP A 1 103 ? 12.523 -2.475 4.891 1 91.75 103 ASP A CA 1
ATOM 768 C C . ASP A 1 103 ? 12.055 -1.627 3.709 1 91.75 103 ASP A C 1
ATOM 770 O O . ASP A 1 103 ? 12.844 -0.88 3.121 1 91.75 103 ASP A O 1
ATOM 774 N N . LEU A 1 104 ? 10.75 -1.711 3.445 1 92.56 104 LEU A N 1
ATOM 775 C CA . LEU A 1 104 ? 10.203 -1.027 2.279 1 92.56 104 LEU A CA 1
ATOM 776 C C . LEU A 1 104 ? 9.125 -0.029 2.689 1 92.56 104 LEU A C 1
ATOM 778 O O . LEU A 1 104 ? 8.281 0.352 1.875 1 92.56 104 LEU A O 1
ATOM 782 N N . GLY A 1 105 ? 9.211 0.345 3.963 1 89.5 105 GLY A N 1
ATOM 783 C CA . GLY A 1 105 ? 8.156 1.181 4.516 1 89.5 105 GLY A CA 1
ATOM 784 C C . GLY A 1 105 ? 7.961 2.477 3.754 1 89.5 105 GLY A C 1
ATOM 785 O O . GLY A 1 105 ? 6.848 2.793 3.33 1 89.5 105 GLY A O 1
ATOM 786 N N . LEU A 1 106 ? 9.055 3.248 3.586 1 94.44 106 LEU A N 1
ATOM 787 C CA . LEU A 1 106 ? 8.93 4.531 2.904 1 94.44 106 LEU A CA 1
ATOM 788 C C . LEU A 1 106 ? 8.547 4.336 1.44 1 94.44 106 LEU A C 1
ATOM 790 O O . LEU A 1 106 ? 7.773 5.121 0.886 1 94.44 106 LEU A O 1
ATOM 794 N N . LEU A 1 107 ? 9.078 3.305 0.812 1 95.38 107 LEU A N 1
ATOM 795 C CA . LEU A 1 107 ? 8.734 3.027 -0.578 1 95.38 107 LEU A CA 1
ATOM 796 C C . LEU A 1 107 ? 7.242 2.746 -0.724 1 95.38 107 LEU A C 1
ATOM 798 O O . LEU A 1 107 ? 6.582 3.305 -1.604 1 95.38 107 LEU A O 1
ATOM 802 N N . LEU A 1 108 ? 6.652 1.906 0.119 1 92.75 108 LEU A N 1
ATOM 803 C CA . LEU A 1 108 ? 5.242 1.54 0.053 1 92.75 108 LEU A CA 1
ATOM 804 C C . LEU A 1 108 ? 4.352 2.76 0.272 1 92.75 108 LEU A C 1
ATOM 806 O O . LEU A 1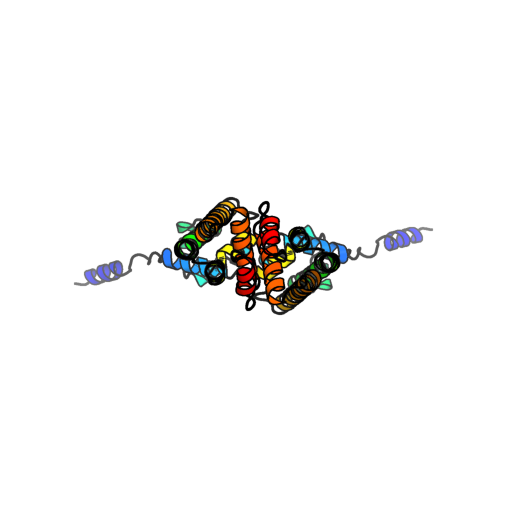 108 ? 3.367 2.951 -0.444 1 92.75 108 LEU A O 1
ATOM 810 N N . LEU A 1 109 ? 4.742 3.541 1.213 1 90.19 109 LEU A N 1
ATOM 811 C CA . LEU A 1 109 ? 3.971 4.754 1.464 1 90.19 109 LEU A CA 1
ATOM 812 C C . LEU A 1 109 ? 4.086 5.723 0.292 1 90.19 109 LEU A C 1
ATOM 814 O O . LEU A 1 109 ? 3.107 6.383 -0.071 1 90.19 109 LEU A O 1
ATOM 818 N N . ALA A 1 110 ? 5.266 5.828 -0.295 1 94.44 110 ALA A N 1
ATOM 819 C CA . ALA A 1 110 ? 5.473 6.707 -1.443 1 94.44 110 ALA A CA 1
ATOM 820 C C . ALA A 1 110 ? 4.59 6.289 -2.615 1 94.44 110 ALA A C 1
ATOM 822 O O . ALA A 1 110 ? 4.027 7.141 -3.309 1 94.44 110 ALA A O 1
ATOM 823 N N . ILE A 1 111 ? 4.434 5.004 -2.826 1 93.75 111 ILE A N 1
ATOM 824 C CA . ILE A 1 111 ? 3.631 4.473 -3.922 1 93.75 111 ILE A CA 1
ATOM 825 C C . ILE A 1 111 ? 2.176 4.895 -3.746 1 93.75 111 ILE A C 1
ATOM 827 O O . ILE A 1 111 ? 1.534 5.348 -4.699 1 93.75 111 ILE A O 1
ATOM 831 N N . THR A 1 112 ? 1.679 4.82 -2.576 1 88.31 112 THR A N 1
ATOM 832 C CA . THR A 1 112 ? 0.251 4.961 -2.309 1 88.31 112 THR A CA 1
ATOM 833 C C . THR A 1 112 ? -0.134 6.43 -2.176 1 88.31 112 THR A C 1
ATOM 835 O O . THR A 1 112 ? -1.201 6.844 -2.635 1 88.31 112 THR A O 1
ATOM 838 N N . GLU A 1 113 ? 0.784 7.18 -1.673 1 86.81 113 GLU A N 1
ATOM 839 C CA . GLU A 1 113 ? 0.323 8.484 -1.212 1 86.81 113 GLU A CA 1
ATOM 840 C C . GLU A 1 113 ? 0.943 9.609 -2.035 1 86.81 113 GLU A C 1
ATOM 842 O O . GLU A 1 113 ? 0.319 10.656 -2.238 1 86.81 113 GLU A O 1
ATOM 847 N N . ARG A 1 114 ? 2.191 9.492 -2.428 1 91.88 114 ARG A N 1
ATOM 848 C CA . ARG A 1 114 ? 2.879 10.641 -3.006 1 91.88 114 ARG A CA 1
ATOM 849 C C . ARG A 1 114 ? 3.055 10.477 -4.512 1 91.88 114 ARG A C 1
ATOM 851 O O . ARG A 1 114 ? 2.939 11.445 -5.27 1 91.88 114 ARG A O 1
ATOM 858 N N . ALA A 1 115 ? 3.318 9.305 -4.883 1 94.38 115 ALA A N 1
ATOM 859 C CA . ALA A 1 115 ? 3.582 9.07 -6.297 1 94.38 115 ALA A CA 1
ATOM 860 C C . ALA A 1 115 ? 2.412 9.531 -7.16 1 94.38 115 ALA A C 1
ATOM 862 O O . ALA A 1 115 ? 2.613 10.109 -8.234 1 94.38 115 ALA A O 1
ATOM 863 N N . PRO A 1 116 ? 1.153 9.375 -6.738 1 89.75 116 PRO A N 1
ATOM 864 C CA . PRO A 1 116 ? 0.031 9.789 -7.586 1 89.75 116 PRO A CA 1
ATOM 865 C C . PRO A 1 116 ? -0.049 11.305 -7.758 1 89.75 116 PRO A C 1
ATOM 867 O O . PRO A 1 116 ? -0.683 11.789 -8.695 1 89.75 116 PRO A O 1
ATOM 870 N N . VAL A 1 117 ? 0.591 12.086 -6.906 1 90.38 117 VAL A N 1
ATOM 871 C CA . VAL A 1 117 ? 0.379 13.523 -6.93 1 90.38 117 VAL A CA 1
ATOM 872 C C . VAL A 1 117 ? 1.713 14.242 -7.129 1 90.38 117 VAL A C 1
ATOM 874 O O . VAL A 1 117 ? 1.78 15.469 -7.066 1 90.38 117 VAL A O 1
ATOM 877 N N . ASP A 1 118 ? 2.777 13.562 -7.316 1 96.31 118 ASP A N 1
ATOM 878 C CA . ASP A 1 118 ? 4.113 14.125 -7.492 1 96.31 118 ASP A CA 1
ATOM 879 C C . ASP A 1 118 ? 4.91 13.336 -8.531 1 96.31 118 ASP A C 1
ATOM 881 O O . ASP A 1 118 ? 5.418 12.258 -8.234 1 96.31 118 ASP A O 1
ATOM 885 N N . ASP A 1 119 ? 5.086 13.898 -9.641 1 97.69 119 ASP A N 1
ATOM 886 C CA . ASP A 1 119 ? 5.68 13.211 -10.781 1 97.69 119 ASP A CA 1
ATOM 887 C C . ASP A 1 119 ? 7.113 12.781 -10.484 1 97.69 119 ASP A C 1
ATOM 889 O O . ASP A 1 119 ? 7.57 11.742 -10.961 1 97.69 119 ASP A O 1
ATOM 893 N N . GLU A 1 120 ? 7.777 13.602 -9.781 1 98.25 120 GLU A N 1
ATOM 894 C CA . GLU A 1 120 ? 9.156 13.25 -9.469 1 98.25 120 GLU A CA 1
ATOM 895 C C . GLU A 1 120 ? 9.211 12.047 -8.523 1 98.25 120 GLU A C 1
ATOM 897 O O . GLU A 1 120 ? 10.055 11.164 -8.688 1 98.25 120 GLU A O 1
ATOM 902 N N . VAL A 1 121 ? 8.375 12 -7.547 1 97.88 121 VAL A N 1
ATOM 903 C CA . VAL A 1 121 ? 8.289 10.844 -6.656 1 97.88 121 VAL A CA 1
ATOM 904 C C . VAL A 1 121 ? 7.898 9.602 -7.457 1 97.88 121 VAL A C 1
ATOM 906 O O . VAL A 1 121 ? 8.484 8.531 -7.277 1 97.88 121 VAL A O 1
ATOM 909 N N . ALA A 1 122 ? 6.938 9.82 -8.359 1 97.75 122 ALA A N 1
ATOM 910 C CA . ALA A 1 122 ? 6.504 8.711 -9.211 1 97.75 122 ALA A CA 1
ATOM 911 C C . ALA A 1 122 ? 7.672 8.148 -10.016 1 97.75 122 ALA A C 1
ATOM 913 O O . ALA A 1 122 ? 7.828 6.93 -10.125 1 97.75 122 ALA A O 1
ATOM 914 N N . ALA A 1 123 ? 8.484 9 -10.523 1 98.31 123 ALA A N 1
ATOM 915 C CA . ALA A 1 123 ? 9.625 8.578 -11.328 1 98.31 123 ALA A CA 1
ATOM 916 C C . ALA A 1 123 ? 10.625 7.777 -10.5 1 98.31 123 ALA A C 1
ATOM 918 O O . ALA A 1 123 ? 11.141 6.754 -10.945 1 98.31 123 ALA A O 1
ATOM 919 N N . GLU A 1 124 ? 10.898 8.273 -9.281 1 98.31 124 GLU A N 1
ATOM 920 C CA . GLU A 1 124 ? 11.82 7.574 -8.383 1 98.31 124 GLU A CA 1
ATOM 921 C C . GLU A 1 124 ? 11.289 6.188 -8.023 1 98.31 124 GLU A C 1
ATOM 923 O O . GLU A 1 124 ? 12.031 5.203 -8.07 1 98.31 124 GLU A O 1
ATOM 928 N N . VAL A 1 125 ? 10.062 6.09 -7.707 1 98.06 125 VAL A N 1
ATOM 929 C CA . VAL A 1 125 ? 9.414 4.848 -7.293 1 98.06 125 VAL A CA 1
ATOM 930 C C . VAL A 1 125 ? 9.398 3.863 -8.461 1 98.06 125 VAL A C 1
ATOM 932 O O . VAL A 1 125 ? 9.781 2.701 -8.305 1 98.06 125 VAL A O 1
ATOM 935 N N . ASN A 1 126 ? 9 4.352 -9.594 1 97.56 126 ASN A N 1
ATOM 936 C CA . ASN A 1 126 ? 8.906 3.49 -10.766 1 97.56 126 ASN A CA 1
ATOM 937 C C . ASN A 1 126 ? 10.266 2.939 -11.172 1 97.56 126 ASN A C 1
ATOM 939 O O . ASN A 1 126 ? 10.383 1.771 -11.547 1 97.56 126 ASN A O 1
ATOM 943 N N . ALA A 1 127 ? 11.242 3.764 -11.102 1 98.06 127 ALA A N 1
ATOM 944 C CA . ALA A 1 127 ? 12.594 3.316 -11.438 1 98.06 127 ALA A CA 1
ATOM 945 C C . ALA A 1 127 ? 13.078 2.242 -10.469 1 98.06 127 ALA A C 1
ATOM 947 O O . ALA A 1 127 ? 13.688 1.255 -10.883 1 98.06 127 ALA A O 1
ATOM 948 N N . ALA A 1 128 ? 12.844 2.416 -9.227 1 98.06 128 ALA A N 1
ATOM 949 C CA . ALA A 1 128 ? 13.258 1.451 -8.211 1 98.06 128 ALA A CA 1
ATOM 950 C C . ALA A 1 128 ? 12.547 0.113 -8.406 1 98.06 128 ALA A C 1
ATOM 952 O O . ALA A 1 128 ? 13.18 -0.944 -8.359 1 98.06 128 ALA A O 1
ATOM 953 N N . LEU A 1 129 ? 11.273 0.174 -8.641 1 97.75 129 LEU A N 1
ATOM 954 C CA . LEU A 1 129 ? 10.5 -1.051 -8.812 1 97.75 129 LEU A CA 1
ATOM 955 C C . LEU A 1 129 ? 10.898 -1.767 -10.102 1 97.75 129 LEU A C 1
ATOM 957 O O . LEU A 1 129 ? 10.961 -2.998 -10.141 1 97.75 129 LEU A O 1
ATOM 961 N N . ALA A 1 130 ? 11.188 -0.97 -11.141 1 97.88 130 ALA A N 1
ATOM 962 C CA . ALA A 1 130 ? 11.656 -1.567 -12.383 1 97.88 130 ALA A CA 1
ATOM 963 C C . ALA A 1 130 ? 12.977 -2.309 -12.18 1 97.88 130 ALA A C 1
ATOM 965 O O . ALA A 1 130 ? 13.195 -3.369 -12.766 1 97.88 130 ALA A O 1
ATOM 966 N N . ALA A 1 131 ? 13.812 -1.73 -11.398 1 98.25 131 ALA A N 1
ATOM 967 C CA . ALA A 1 131 ? 15.078 -2.387 -11.094 1 98.25 131 ALA A CA 1
ATOM 968 C C . ALA A 1 131 ? 14.859 -3.686 -10.328 1 98.25 131 ALA A C 1
ATOM 970 O O . ALA A 1 131 ? 15.523 -4.691 -10.594 1 98.25 131 ALA A O 1
ATOM 971 N N . VAL A 1 132 ? 13.961 -3.709 -9.414 1 98.31 132 VAL A N 1
ATOM 972 C CA . VAL A 1 132 ? 13.641 -4.922 -8.664 1 98.31 132 VAL A CA 1
ATOM 973 C C . VAL A 1 132 ? 13.055 -5.969 -9.609 1 98.31 132 VAL A C 1
ATOM 975 O O . VAL A 1 132 ? 13.438 -7.141 -9.562 1 98.31 132 VAL A O 1
ATOM 978 N N . ASP A 1 133 ? 12.117 -5.523 -10.438 1 98.19 133 ASP A N 1
ATOM 979 C CA . ASP A 1 133 ? 11.539 -6.438 -11.422 1 98.19 133 ASP A CA 1
ATOM 980 C C . ASP A 1 133 ? 12.625 -7.102 -12.258 1 98.19 133 ASP A C 1
ATOM 982 O O . ASP A 1 133 ? 12.602 -8.32 -12.461 1 98.19 133 ASP A O 1
ATOM 986 N N . ARG A 1 134 ? 13.531 -6.32 -12.75 1 98.25 134 ARG A N 1
ATOM 987 C CA . ARG A 1 134 ? 14.602 -6.84 -13.594 1 98.25 134 ARG A CA 1
ATOM 988 C C . ARG A 1 134 ? 15.477 -7.82 -12.828 1 98.25 134 ARG A C 1
ATOM 990 O O . ARG A 1 134 ? 15.859 -8.867 -13.352 1 98.25 134 ARG A O 1
ATOM 997 N N . ALA A 1 135 ? 15.789 -7.473 -11.609 1 98.31 135 ALA A N 1
ATOM 998 C CA . ALA A 1 135 ? 16.609 -8.367 -10.781 1 98.31 135 ALA A CA 1
ATOM 999 C C . ALA A 1 135 ? 15.891 -9.695 -10.547 1 98.31 135 ALA A C 1
ATOM 1001 O O . ALA A 1 135 ? 16.516 -10.758 -10.602 1 98.31 135 ALA A O 1
ATOM 1002 N N . VAL A 1 136 ? 14.633 -9.664 -10.297 1 98 136 VAL A N 1
ATOM 1003 C CA . VAL A 1 136 ? 13.844 -10.875 -10.086 1 98 136 VAL A CA 1
ATOM 1004 C C . VAL A 1 136 ? 13.805 -11.695 -11.367 1 98 136 VAL A C 1
ATOM 1006 O O . VAL A 1 136 ? 14.008 -12.914 -11.344 1 98 136 VAL A O 1
ATOM 1009 N N . ALA A 1 137 ? 13.531 -11.039 -12.492 1 97.75 137 ALA A N 1
ATOM 1010 C CA . ALA A 1 137 ? 13.484 -11.734 -13.773 1 97.75 137 ALA A CA 1
ATOM 1011 C C . ALA A 1 137 ? 14.797 -12.453 -14.062 1 97.75 137 ALA A C 1
ATOM 1013 O O . ALA A 1 137 ? 14.805 -13.625 -14.445 1 97.75 137 ALA A O 1
ATOM 1014 N N . ASP A 1 138 ? 15.852 -11.734 -13.875 1 97.38 138 ASP A N 1
ATOM 1015 C CA . ASP A 1 138 ? 17.188 -12.273 -14.148 1 97.38 138 ASP A CA 1
ATOM 1016 C C . ASP A 1 138 ? 17.516 -13.438 -13.219 1 97.38 138 ASP A C 1
ATOM 1018 O O . ASP A 1 138 ? 18.031 -14.461 -13.664 1 97.38 138 ASP A O 1
ATOM 1022 N N . ALA A 1 139 ? 17.188 -13.25 -11.977 1 95.81 139 ALA A N 1
ATOM 1023 C CA . ALA A 1 139 ? 17.516 -14.266 -10.977 1 95.81 139 ALA A CA 1
ATOM 1024 C C . ALA A 1 139 ? 16.734 -15.547 -11.203 1 95.81 139 ALA A C 1
ATOM 1026 O O . ALA A 1 139 ? 17.266 -16.641 -11.07 1 95.81 139 ALA A O 1
ATOM 1027 N N . LEU A 1 140 ? 15.531 -15.398 -11.594 1 95.62 140 LEU A N 1
ATOM 1028 C CA . LEU A 1 140 ? 14.641 -16.562 -11.625 1 95.62 140 LEU A CA 1
ATOM 1029 C C . LEU A 1 140 ? 14.5 -17.094 -13.047 1 95.62 140 LEU A C 1
ATOM 1031 O O . LEU A 1 140 ? 13.938 -18.172 -13.266 1 95.62 140 LEU A O 1
ATOM 1035 N N . GLY A 1 141 ? 14.977 -16.391 -14.031 1 96 141 GLY A N 1
ATOM 1036 C CA . GLY A 1 141 ? 14.828 -16.797 -15.422 1 96 141 GLY A CA 1
ATOM 1037 C C . GLY A 1 141 ? 13.391 -16.812 -15.883 1 96 141 GLY A C 1
ATOM 1038 O O . GLY A 1 141 ? 12.961 -17.75 -16.562 1 96 141 GLY A O 1
ATOM 1039 N N . VAL A 1 142 ? 12.664 -15.883 -15.461 1 95.88 142 VAL A N 1
ATOM 1040 C CA . VAL A 1 142 ? 11.25 -15.812 -15.828 1 95.88 142 VAL A CA 1
ATOM 1041 C C . VAL A 1 142 ? 11 -14.586 -16.703 1 95.88 142 VAL A C 1
ATOM 1043 O O . VAL A 1 142 ? 11.875 -13.734 -16.844 1 95.88 142 VAL A O 1
ATOM 1046 N N . SER A 1 143 ? 9.781 -14.602 -17.297 1 96.75 143 SER A N 1
ATOM 1047 C CA . SER A 1 143 ? 9.406 -13.469 -18.141 1 96.75 143 SER A CA 1
ATOM 1048 C C . SER A 1 143 ? 9.32 -12.18 -17.328 1 96.75 143 SER A C 1
ATOM 1050 O O . SER A 1 143 ? 9.117 -12.219 -16.109 1 96.75 143 SER A O 1
ATOM 1052 N N . ALA A 1 144 ? 9.445 -11.023 -17.969 1 97.56 144 ALA A N 1
ATOM 1053 C CA . ALA A 1 144 ? 9.312 -9.719 -17.328 1 97.56 144 ALA A CA 1
ATOM 1054 C C . ALA A 1 144 ? 7.945 -9.57 -16.656 1 97.56 144 ALA A C 1
ATOM 1056 O O . ALA A 1 144 ? 7.84 -9.016 -15.57 1 97.56 144 ALA A O 1
ATOM 1057 N N . ASP A 1 145 ? 6.938 -10.109 -17.297 1 97.56 145 ASP A N 1
ATOM 1058 C CA . ASP A 1 145 ? 5.586 -10.008 -16.766 1 97.56 145 ASP A CA 1
ATOM 1059 C C . ASP A 1 145 ? 5.457 -10.797 -15.453 1 97.56 145 ASP A C 1
ATOM 1061 O O . ASP A 1 145 ? 4.867 -10.312 -14.484 1 97.56 145 ASP A O 1
ATOM 1065 N N . LEU A 1 146 ? 6 -11.992 -15.492 1 97.06 146 LEU A N 1
ATOM 1066 C CA . LEU A 1 146 ? 5.926 -12.805 -14.281 1 97.06 146 LEU A CA 1
ATOM 1067 C C . LEU A 1 146 ? 6.777 -12.195 -13.172 1 97.06 146 LEU A C 1
ATOM 1069 O O . LEU A 1 146 ? 6.391 -12.219 -12 1 97.06 146 LEU A O 1
ATOM 1073 N N . ALA A 1 147 ? 7.941 -11.656 -13.523 1 97.88 147 ALA A N 1
ATOM 1074 C CA . ALA A 1 147 ? 8.781 -11 -12.531 1 97.88 147 ALA A CA 1
ATOM 1075 C C . ALA A 1 147 ? 8.062 -9.82 -11.891 1 97.88 147 ALA A C 1
ATOM 1077 O O . ALA A 1 147 ? 8.125 -9.633 -10.672 1 97.88 147 ALA A O 1
ATOM 1078 N N . THR A 1 148 ? 7.344 -9.039 -12.719 1 98 148 THR A N 1
ATOM 1079 C CA . THR A 1 148 ? 6.535 -7.93 -12.234 1 98 148 THR A CA 1
ATOM 1080 C C . THR A 1 148 ? 5.465 -8.43 -11.266 1 98 148 THR A C 1
ATOM 1082 O O . THR A 1 148 ? 5.238 -7.82 -10.211 1 98 148 THR A O 1
ATOM 1085 N N . ALA A 1 149 ? 4.863 -9.547 -11.578 1 97.88 149 ALA A N 1
ATOM 1086 C CA . ALA A 1 149 ? 3.848 -10.141 -10.711 1 97.88 149 ALA A CA 1
ATOM 1087 C C . ALA A 1 149 ? 4.453 -10.594 -9.391 1 97.88 149 ALA A C 1
ATOM 1089 O O . ALA A 1 149 ? 3.846 -10.43 -8.328 1 97.88 149 ALA A O 1
ATOM 1090 N N . VAL A 1 150 ? 5.613 -11.172 -9.484 1 97.81 150 VAL A N 1
ATOM 1091 C CA . VAL A 1 150 ? 6.289 -11.664 -8.289 1 97.81 150 VAL A CA 1
ATOM 1092 C C . VAL A 1 150 ? 6.641 -10.492 -7.375 1 97.81 150 VAL A C 1
ATOM 1094 O O . VAL A 1 150 ? 6.395 -10.547 -6.164 1 97.81 150 VAL A O 1
ATOM 1097 N N . THR A 1 151 ? 7.18 -9.438 -7.941 1 97.88 151 THR A N 1
ATOM 1098 C CA . THR A 1 151 ? 7.484 -8.242 -7.172 1 97.88 151 THR A CA 1
ATOM 1099 C C . THR A 1 151 ? 6.219 -7.66 -6.547 1 97.88 151 THR A C 1
ATOM 1101 O O . THR A 1 151 ? 6.203 -7.32 -5.363 1 97.88 151 THR A O 1
ATOM 1104 N N . ALA A 1 152 ? 5.18 -7.59 -7.301 1 97.81 152 ALA A N 1
ATOM 1105 C CA . ALA A 1 152 ? 3.908 -7.086 -6.793 1 97.81 152 ALA A CA 1
ATOM 1106 C C . ALA A 1 152 ? 3.385 -7.961 -5.66 1 97.81 152 ALA A C 1
ATOM 1108 O O . ALA A 1 152 ? 2.889 -7.449 -4.652 1 97.81 152 ALA A O 1
ATOM 1109 N N . ALA A 1 153 ? 3.492 -9.227 -5.84 1 98 153 ALA A N 1
ATOM 1110 C CA . ALA A 1 153 ? 3.041 -10.156 -4.805 1 98 153 ALA A CA 1
ATOM 1111 C C . ALA A 1 153 ? 3.816 -9.945 -3.506 1 98 153 ALA A C 1
ATOM 1113 O O . ALA A 1 153 ? 3.23 -9.93 -2.42 1 98 153 ALA A O 1
ATOM 1114 N N . ALA A 1 154 ? 5.109 -9.812 -3.645 1 97.94 154 ALA A N 1
ATOM 1115 C CA . ALA A 1 154 ? 5.93 -9.57 -2.461 1 97.94 154 ALA A CA 1
ATOM 1116 C C . ALA A 1 154 ? 5.523 -8.273 -1.766 1 97.94 154 ALA A C 1
ATOM 1118 O O . ALA A 1 154 ? 5.41 -8.227 -0.538 1 97.94 154 ALA A O 1
ATOM 1119 N N . LEU A 1 155 ? 5.289 -7.23 -2.551 1 96.94 155 LEU A N 1
ATOM 1120 C CA . LEU A 1 155 ? 4.84 -5.965 -1.982 1 96.94 155 LEU A CA 1
ATOM 1121 C C . LEU A 1 155 ? 3.5 -6.133 -1.275 1 96.94 155 LEU A C 1
ATOM 1123 O O . LEU A 1 155 ? 3.295 -5.59 -0.187 1 96.94 155 LEU A O 1
ATOM 1127 N N . GLY A 1 156 ? 2.613 -6.824 -1.929 1 97.25 156 GLY A N 1
ATOM 1128 C CA . GLY A 1 156 ? 1.321 -7.082 -1.314 1 97.25 156 GLY A CA 1
ATOM 1129 C C . GLY A 1 156 ? 1.423 -7.859 -0.016 1 97.25 156 GLY A C 1
ATOM 1130 O O . GLY A 1 156 ? 0.673 -7.602 0.928 1 97.25 156 GLY A O 1
ATOM 1131 N N . ILE A 1 157 ? 2.316 -8.797 0.053 1 97.5 157 ILE A N 1
ATOM 1132 C CA . ILE A 1 157 ? 2.539 -9.586 1.26 1 97.5 157 ILE A CA 1
ATOM 1133 C C . ILE A 1 157 ? 3.062 -8.688 2.377 1 97.5 157 ILE A C 1
ATOM 1135 O O . ILE A 1 157 ? 2.605 -8.773 3.518 1 97.5 157 ILE A O 1
ATOM 1139 N N . VAL A 1 158 ? 3.959 -7.84 2.043 1 95.62 158 VAL A N 1
ATOM 1140 C CA . VAL A 1 158 ? 4.477 -6.887 3.023 1 95.62 158 VAL A CA 1
ATOM 1141 C C . VAL A 1 158 ? 3.352 -5.965 3.492 1 95.62 158 VAL A C 1
ATOM 1143 O O . VAL A 1 158 ? 3.199 -5.723 4.691 1 95.62 158 VAL A O 1
ATOM 1146 N N . LEU A 1 159 ? 2.605 -5.5 2.518 1 93.88 159 LEU A N 1
ATOM 1147 C CA . LEU A 1 159 ? 1.484 -4.609 2.799 1 93.88 159 LEU A CA 1
ATOM 1148 C C . LEU A 1 159 ? 0.512 -5.25 3.781 1 93.88 159 LEU A C 1
ATOM 1150 O O . LEU A 1 159 ? -0.065 -4.566 4.629 1 93.88 159 LEU A O 1
ATOM 1154 N N . ARG A 1 160 ? 0.365 -6.535 3.697 1 95.06 160 ARG A N 1
ATOM 1155 C CA . ARG A 1 160 ? -0.575 -7.273 4.539 1 95.06 160 ARG A CA 1
ATOM 1156 C C . ARG A 1 160 ? 0.08 -7.699 5.848 1 95.06 160 ARG A C 1
ATOM 1158 O O . ARG A 1 160 ? -0.488 -8.492 6.602 1 95.06 160 ARG A O 1
ATOM 1165 N N . GLY A 1 161 ? 1.248 -7.277 6.109 1 92.62 161 GLY A N 1
ATOM 1166 C CA . GLY A 1 161 ? 1.922 -7.559 7.367 1 92.62 161 GLY A CA 1
ATOM 1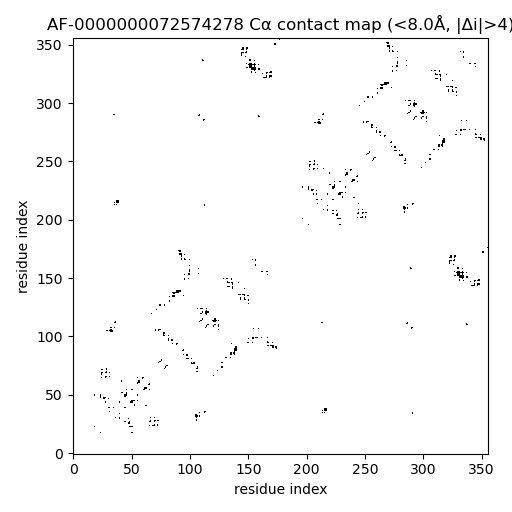167 C C . GLY A 1 161 ? 2.607 -8.914 7.391 1 92.62 161 GLY A C 1
ATOM 1168 O O . GLY A 1 161 ? 2.691 -9.555 8.438 1 92.62 161 GLY A O 1
ATOM 1169 N N . ASN A 1 162 ? 2.947 -9.383 6.227 1 93.81 162 ASN A N 1
ATOM 1170 C CA . ASN A 1 162 ? 3.709 -10.617 6.078 1 93.81 162 ASN A CA 1
ATOM 1171 C C . ASN A 1 162 ? 2.977 -11.805 6.699 1 93.81 162 ASN A C 1
ATOM 1173 O O . ASN A 1 162 ? 3.529 -12.5 7.555 1 93.81 162 ASN A O 1
ATOM 1177 N N . PRO A 1 163 ? 1.704 -12.031 6.184 1 91.44 163 PRO A N 1
ATOM 1178 C CA . PRO A 1 163 ? 1.021 -13.203 6.734 1 91.44 163 PRO A CA 1
ATOM 1179 C C . PRO A 1 163 ? 1.848 -14.477 6.609 1 91.44 163 PRO A C 1
ATOM 1181 O O . PRO A 1 163 ? 2.533 -14.68 5.605 1 91.44 163 PRO A O 1
ATOM 1184 N N . ASP A 1 164 ? 1.605 -15.312 7.578 1 85.12 164 ASP A N 1
ATOM 1185 C CA . ASP A 1 164 ? 2.447 -16.5 7.723 1 85.12 164 ASP A CA 1
ATOM 1186 C C . ASP A 1 164 ? 2.34 -17.391 6.492 1 85.12 164 ASP A C 1
ATOM 1188 O O . ASP A 1 164 ? 1.238 -17.672 6.008 1 85.12 164 ASP A O 1
ATOM 1192 N N . ASN A 1 165 ? 3.33 -17.812 5.871 1 93.88 165 ASN A N 1
ATOM 1193 C CA . ASN A 1 165 ? 3.523 -18.844 4.859 1 93.88 165 ASN A CA 1
ATOM 1194 C C . ASN A 1 165 ? 3.027 -18.391 3.49 1 93.88 165 ASN A C 1
ATOM 1196 O O . ASN A 1 165 ? 3.037 -19.156 2.531 1 93.88 165 ASN A O 1
ATOM 1200 N N . ALA A 1 166 ? 2.486 -17.141 3.393 1 96.56 166 ALA A N 1
ATOM 1201 C CA . ALA A 1 166 ? 1.997 -16.672 2.098 1 96.56 166 ALA A CA 1
ATOM 1202 C C . ALA A 1 166 ? 3.107 -16.688 1.052 1 96.56 166 ALA A C 1
ATOM 1204 O O . ALA A 1 166 ? 2.918 -17.203 -0.053 1 96.56 166 ALA A O 1
ATOM 1205 N N . ALA A 1 167 ? 4.219 -16.172 1.456 1 96.88 167 ALA A N 1
ATOM 1206 C CA . ALA A 1 167 ? 5.348 -16.156 0.527 1 96.88 167 ALA A CA 1
ATOM 1207 C C . ALA A 1 167 ? 5.766 -17.578 0.145 1 96.88 167 ALA A C 1
ATOM 1209 O O . ALA A 1 167 ? 6.023 -17.859 -1.028 1 96.88 167 ALA A O 1
ATOM 1210 N N . THR A 1 168 ? 5.789 -18.422 1.126 1 95.75 168 THR A N 1
ATOM 1211 C CA . THR A 1 168 ? 6.18 -19.812 0.887 1 95.75 168 THR A CA 1
ATOM 1212 C C . THR A 1 168 ? 5.172 -20.516 -0.025 1 95.75 168 THR A C 1
ATOM 1214 O O . THR A 1 168 ? 5.559 -21.219 -0.953 1 95.75 168 THR A O 1
ATOM 1217 N N . ALA A 1 169 ? 3.93 -20.375 0.201 1 96.5 169 ALA A N 1
ATOM 1218 C CA . ALA A 1 169 ? 2.885 -20.984 -0.614 1 96.5 169 ALA A CA 1
ATOM 1219 C C . ALA A 1 169 ? 2.977 -20.516 -2.064 1 96.5 169 ALA A C 1
ATOM 1221 O O . ALA A 1 169 ? 2.859 -21.328 -2.99 1 96.5 169 ALA A O 1
ATOM 1222 N N . LEU A 1 170 ? 3.205 -19.234 -2.248 1 96.88 170 LEU A N 1
ATOM 1223 C CA . LEU A 1 170 ? 3.32 -18.703 -3.6 1 96.88 170 LEU A CA 1
ATOM 1224 C C . LEU A 1 170 ? 4.566 -19.234 -4.297 1 96.88 170 LEU A C 1
ATOM 1226 O O . LEU A 1 170 ? 4.516 -19.609 -5.473 1 96.88 170 LEU A O 1
ATOM 1230 N N . ALA A 1 171 ? 5.641 -19.297 -3.568 1 96.44 171 ALA A N 1
ATOM 1231 C CA . ALA A 1 171 ? 6.902 -19.766 -4.133 1 96.44 171 ALA A CA 1
ATOM 1232 C C . ALA A 1 171 ? 6.762 -21.203 -4.652 1 96.44 171 ALA A C 1
ATOM 1234 O O . ALA A 1 171 ? 7.348 -21.547 -5.68 1 96.44 171 ALA A O 1
ATOM 1235 N N . GLN A 1 172 ? 6.02 -22 -3.979 1 94.38 172 GLN A N 1
ATOM 1236 C CA . GLN A 1 172 ? 5.828 -23.391 -4.371 1 94.38 172 GLN A CA 1
ATOM 1237 C C . GLN A 1 172 ? 5.141 -23.5 -5.73 1 94.38 172 GLN A C 1
ATOM 1239 O O . GLN A 1 172 ? 5.414 -24.406 -6.504 1 94.38 172 GLN A O 1
ATOM 1244 N N . ARG A 1 173 ? 4.34 -22.516 -6.047 1 93.62 173 ARG A N 1
ATOM 1245 C CA . ARG A 1 173 ? 3.631 -22.516 -7.32 1 93.62 173 ARG A CA 1
ATOM 1246 C C . ARG A 1 173 ? 4.504 -21.953 -8.438 1 93.62 173 ARG A C 1
ATOM 1248 O O . ARG A 1 173 ? 4.285 -22.234 -9.609 1 93.62 173 ARG A O 1
ATOM 1255 N N . LEU A 1 174 ? 5.43 -21.125 -8.023 1 93 174 LEU A N 1
ATOM 1256 C CA . LEU A 1 174 ? 6.281 -20.453 -9 1 93 174 LEU A CA 1
ATOM 1257 C C . LEU A 1 174 ? 7.445 -21.344 -9.406 1 93 174 LEU A C 1
ATOM 1259 O O . LEU A 1 174 ? 8.141 -21.062 -10.391 1 93 174 LEU A O 1
ATOM 1263 N N . SER A 1 175 ? 7.742 -22.312 -8.617 1 83.31 175 SER A N 1
ATOM 1264 C CA . SER A 1 175 ? 8.844 -23.219 -8.914 1 83.31 175 SER A CA 1
ATOM 1265 C C . SER A 1 175 ? 8.602 -23.984 -10.211 1 83.31 175 SER A C 1
ATOM 1267 O O . SER A 1 175 ? 7.457 -24.344 -10.516 1 83.31 175 SER A O 1
ATOM 1269 N N . PRO A 1 176 ? 9.727 -23.891 -11.102 1 66.56 176 PRO A N 1
ATOM 1270 C CA . PRO A 1 176 ? 9.586 -24.656 -12.336 1 66.56 176 PRO A CA 1
ATOM 1271 C C . PRO A 1 176 ? 9.023 -26.062 -12.109 1 66.56 176 PRO A C 1
ATOM 1273 O O . PRO A 1 176 ? 9.289 -26.672 -11.07 1 66.56 176 PRO A O 1
ATOM 1276 N N . ARG A 1 177 ? 7.781 -26.375 -12.734 1 56.28 177 ARG A N 1
ATOM 1277 C CA . ARG A 1 177 ? 7.238 -27.734 -12.719 1 56.28 177 ARG A CA 1
ATOM 1278 C C . ARG A 1 177 ? 8.289 -28.75 -13.172 1 56.28 177 ARG A C 1
ATOM 1280 O O . ARG A 1 177 ? 8.93 -28.562 -14.211 1 56.28 177 ARG A O 1
ATOM 1287 N N . THR A 1 178 ? 9.172 -29.266 -12.25 1 45.72 178 THR A N 1
ATOM 1288 C CA . THR A 1 178 ? 9.977 -30.391 -12.711 1 45.72 178 THR A CA 1
ATOM 1289 C C . THR A 1 178 ? 9.117 -31.406 -13.461 1 45.72 178 THR A C 1
ATOM 1291 O O . THR A 1 178 ? 7.926 -31.547 -13.18 1 45.72 178 THR A O 1
ATOM 1294 N N . MET B 1 1 ? -57.094 38.75 5.117 1 35.88 1 MET B N 1
ATOM 1295 C CA . MET B 1 1 ? -56.625 37.781 4.121 1 35.88 1 MET B CA 1
ATOM 1296 C C . MET B 1 1 ? -55.094 37.656 4.188 1 35.88 1 MET B C 1
ATOM 1298 O O . MET B 1 1 ? -54.531 36.844 3.461 1 35.88 1 MET B O 1
ATOM 1302 N N . THR B 1 2 ? -54.281 38.438 5.043 1 45.66 2 THR B N 1
ATOM 1303 C CA . THR B 1 2 ? -52.844 38.719 5.016 1 45.66 2 THR B CA 1
ATOM 1304 C C . THR B 1 2 ? -52.062 37.562 5.617 1 45.66 2 THR B C 1
ATOM 1306 O O . THR B 1 2 ? -50.906 37.344 5.258 1 45.66 2 THR B O 1
ATOM 1309 N N . ASP B 1 3 ? -52.562 37.031 6.73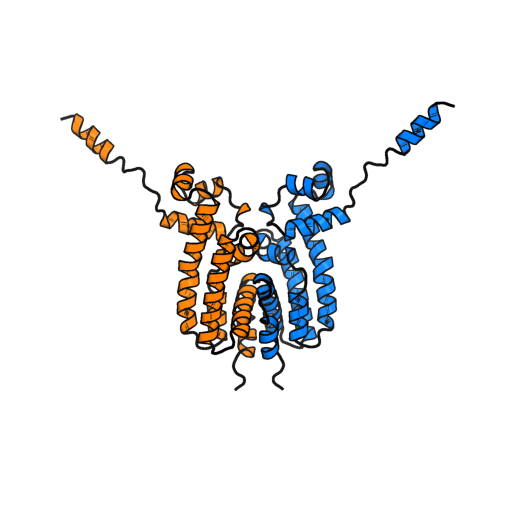4 1 48.72 3 ASP B N 1
ATOM 1310 C CA . ASP B 1 3 ? -51.625 36.281 7.598 1 48.72 3 ASP B CA 1
ATOM 1311 C C . ASP B 1 3 ? -51.344 34.906 7.055 1 48.72 3 ASP B C 1
ATOM 1313 O O . ASP B 1 3 ? -50.531 34.156 7.594 1 48.72 3 ASP B O 1
ATOM 1317 N N . ARG B 1 4 ? -52.188 34.344 6.117 1 58.88 4 ARG B N 1
ATOM 1318 C CA . ARG B 1 4 ? -51.969 33 5.633 1 58.88 4 ARG B CA 1
ATOM 1319 C C . ARG B 1 4 ? -50.719 32.906 4.789 1 58.88 4 ARG B C 1
ATOM 1321 O O . ARG B 1 4 ? -50.188 31.812 4.543 1 58.88 4 ARG B O 1
ATOM 1328 N N . SER B 1 5 ? -50.281 34.094 4.164 1 52.97 5 SER B N 1
ATOM 1329 C CA . SER B 1 5 ? -49.094 34.062 3.326 1 52.97 5 SER B CA 1
ATOM 1330 C C . SER B 1 5 ? -47.844 33.812 4.16 1 52.97 5 SER B C 1
ATOM 1332 O O . SER B 1 5 ? -46.875 33.188 3.682 1 52.97 5 SER B O 1
ATOM 1334 N N . SER B 1 6 ? -47.875 34.375 5.477 1 53.84 6 SER B N 1
ATOM 1335 C CA . SER B 1 6 ? -46.656 34.188 6.281 1 53.84 6 SER B CA 1
ATOM 1336 C C . SER B 1 6 ? -46.531 32.719 6.703 1 53.84 6 SER B C 1
ATOM 1338 O O . SER B 1 6 ? -45.406 32.219 6.773 1 53.84 6 SER B O 1
ATOM 1340 N N . SER B 1 7 ? -47.719 32.062 7.031 1 54.62 7 SER B N 1
ATOM 1341 C CA . SER B 1 7 ? -47.531 30.672 7.488 1 54.62 7 SER B CA 1
ATOM 1342 C C . SER B 1 7 ? -47.094 29.766 6.355 1 54.62 7 SER B C 1
ATOM 1344 O O . SER B 1 7 ? -46.375 28.797 6.582 1 54.62 7 SER B O 1
ATOM 1346 N N . ALA B 1 8 ? -47.625 29.984 5.172 1 52.19 8 ALA B N 1
ATOM 1347 C CA . ALA B 1 8 ? -47.219 29.156 4.039 1 52.19 8 ALA B CA 1
ATOM 1348 C C . ALA B 1 8 ? -45.75 29.375 3.691 1 52.19 8 ALA B C 1
ATOM 1350 O O . ALA B 1 8 ? -45.031 28.438 3.324 1 52.19 8 ALA B O 1
ATOM 1351 N N . TRP B 1 9 ? -45.156 30.609 3.705 1 45.72 9 TRP B N 1
ATOM 1352 C CA . TRP B 1 9 ? -43.719 30.859 3.486 1 45.72 9 TRP B CA 1
ATOM 1353 C C . TRP B 1 9 ? -42.875 30.188 4.562 1 45.72 9 TRP B C 1
ATOM 1355 O O . TRP B 1 9 ? -41.812 29.625 4.27 1 45.72 9 TRP B O 1
ATOM 1365 N N . LEU B 1 10 ? -43.281 30.297 5.914 1 47.97 10 LEU B N 1
ATOM 1366 C CA . LEU B 1 10 ? -42.531 29.578 6.945 1 47.97 10 LEU B CA 1
ATOM 1367 C C . LEU B 1 10 ? -42.625 28.062 6.738 1 47.97 10 LEU B C 1
ATOM 1369 O O . LEU B 1 10 ? -41.688 27.328 7.039 1 47.97 10 LEU B O 1
ATOM 1373 N N . ALA B 1 11 ? -43.719 27.516 6.461 1 49.19 11 ALA B N 1
ATOM 1374 C CA . ALA B 1 11 ? -43.844 26.078 6.23 1 49.19 11 ALA B CA 1
ATOM 1375 C C . ALA B 1 11 ? -43.031 25.656 5.023 1 49.19 11 ALA B C 1
ATOM 1377 O O . ALA B 1 11 ? -42.688 24.469 4.883 1 49.19 11 ALA B O 1
ATOM 1378 N N . ALA B 1 12 ? -42.906 26.422 4.055 1 44.06 12 ALA B N 1
ATOM 1379 C CA . ALA B 1 12 ? -42.094 26.141 2.893 1 44.06 12 ALA B CA 1
ATOM 1380 C C . ALA B 1 12 ? -40.594 26.219 3.256 1 44.06 12 ALA B C 1
ATOM 1382 O O . ALA B 1 12 ? -39.719 26.016 2.402 1 44.06 12 ALA B O 1
ATOM 1383 N N . MET B 1 13 ? -40.188 27.125 4.223 1 42.38 13 MET B N 1
ATOM 1384 C CA . MET B 1 13 ? -38.812 27.016 4.676 1 42.38 13 MET B CA 1
ATOM 1385 C C . MET B 1 13 ? -38.5 25.594 5.113 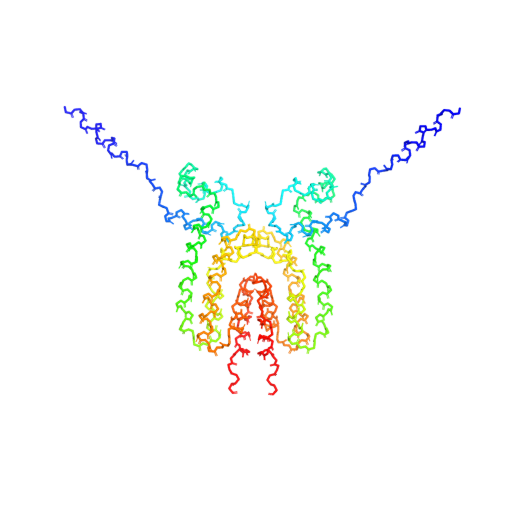1 42.38 13 MET B C 1
ATOM 1387 O O . MET B 1 13 ? -39.062 25.094 6.086 1 42.38 13 MET B O 1
ATOM 1391 N N . GLY B 1 14 ? -38.562 24.672 4.184 1 41.94 14 GLY B N 1
ATOM 1392 C CA . GLY B 1 14 ? -38.188 23.266 4.305 1 41.94 14 GLY B CA 1
ATOM 1393 C C . GLY B 1 14 ? -37.25 23 5.461 1 41.94 14 GLY B C 1
ATOM 1394 O O . GLY B 1 14 ? -36.594 23.922 5.953 1 41.94 14 GLY B O 1
ATOM 1395 N N . ARG B 1 15 ? -37.625 22.234 6.473 1 44.84 15 ARG B N 1
ATOM 1396 C CA . ARG B 1 15 ? -36.656 21.75 7.465 1 44.84 15 ARG B CA 1
ATOM 1397 C C . ARG B 1 15 ? -35.219 21.812 6.934 1 44.84 15 ARG B C 1
ATOM 1399 O O . ARG B 1 15 ? -35 21.562 5.75 1 44.84 15 ARG B O 1
ATOM 1406 N N . PRO B 1 16 ? -34.312 22.672 7.43 1 48.34 16 PRO B N 1
ATOM 1407 C CA . PRO B 1 16 ? -32.938 22.641 6.969 1 48.34 16 PRO B CA 1
ATOM 1408 C C . PRO B 1 16 ? -32.531 21.297 6.352 1 48.34 16 PRO B C 1
ATOM 1410 O O . PRO B 1 16 ? -32.906 20.234 6.879 1 48.34 16 PRO B O 1
ATOM 1413 N N . ARG B 1 17 ? -32.531 21.094 5.145 1 48.19 17 ARG B N 1
ATOM 1414 C CA . ARG B 1 17 ? -32.281 19.891 4.348 1 48.19 17 ARG B CA 1
ATOM 1415 C C . ARG B 1 17 ? -31.219 19.016 4.992 1 48.19 17 ARG B C 1
ATOM 1417 O O . ARG B 1 17 ? -30.078 19.438 5.164 1 48.19 17 ARG B O 1
ATOM 1424 N N . ALA B 1 18 ? -31.469 18.188 6.031 1 58.16 18 ALA B N 1
ATOM 1425 C CA . ALA B 1 18 ? -30.656 17.062 6.477 1 58.16 18 ALA B CA 1
ATOM 1426 C C . ALA B 1 18 ? -29.812 16.5 5.324 1 58.16 18 ALA B C 1
ATOM 1428 O O . ALA B 1 18 ? -30.328 16.281 4.227 1 58.16 18 ALA B O 1
ATOM 1429 N N . PHE B 1 19 ? -28.594 17.031 5.211 1 67.12 19 PHE B N 1
ATOM 1430 C CA . PHE B 1 19 ? -27.812 16.484 4.105 1 67.12 19 PHE B CA 1
ATOM 1431 C C . PHE B 1 19 ? -28.031 14.992 3.969 1 67.12 19 PHE B C 1
ATOM 1433 O O . PHE B 1 19 ? -28.484 14.336 4.91 1 67.12 19 PHE B O 1
ATOM 1440 N N . ASP B 1 20 ? -28.125 14.578 2.83 1 85.19 20 ASP B N 1
ATOM 1441 C CA . ASP B 1 20 ? -28.188 13.148 2.549 1 85.19 20 ASP B CA 1
ATOM 1442 C C . ASP B 1 20 ? -26.938 12.43 3.068 1 85.19 20 ASP B C 1
ATOM 1444 O O . ASP B 1 20 ? -25.875 12.523 2.469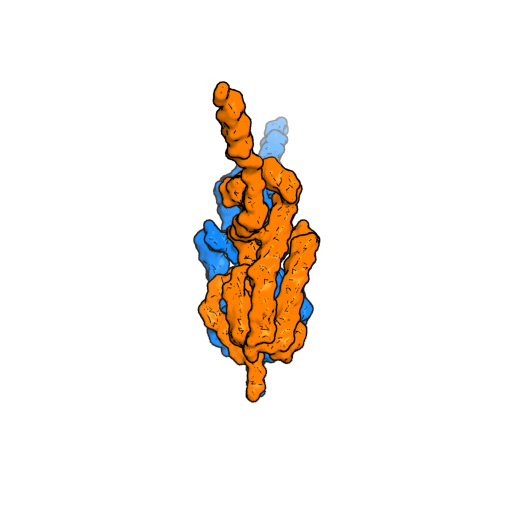 1 85.19 20 ASP B O 1
ATOM 1448 N N . GLU B 1 21 ? -27.109 11.938 4.277 1 89.25 21 GLU B N 1
ATOM 1449 C CA . GLU B 1 21 ? -26 11.266 4.945 1 89.25 21 GLU B CA 1
ATOM 1450 C C . GLU B 1 21 ? -25.328 10.258 4.02 1 89.25 21 GLU B C 1
ATOM 1452 O O . GLU B 1 21 ? -24.094 10.156 3.996 1 89.25 21 GLU B O 1
ATOM 1457 N N . ASP B 1 22 ? -26.125 9.625 3.213 1 91.88 22 ASP B N 1
ATOM 1458 C CA . ASP B 1 22 ? -25.578 8.625 2.295 1 91.88 22 ASP B CA 1
ATOM 1459 C C . ASP B 1 22 ? -24.703 9.273 1.231 1 91.88 22 ASP B C 1
ATOM 1461 O O . ASP B 1 22 ? -23.609 8.773 0.927 1 91.88 22 ASP B O 1
ATOM 1465 N N . GLU B 1 23 ? -25.109 10.32 0.729 1 92.75 23 GLU B N 1
ATOM 1466 C CA . GLU B 1 23 ? -24.344 11.039 -0.277 1 92.75 23 GLU B CA 1
ATOM 1467 C C . GLU B 1 23 ? -23.047 11.594 0.314 1 92.75 23 GLU B C 1
ATOM 1469 O O . GLU B 1 23 ? -21.984 11.539 -0.323 1 92.75 23 GLU B O 1
ATOM 1474 N N . ALA B 1 24 ? -23.172 12.086 1.51 1 93.88 24 ALA B N 1
ATOM 1475 C CA . ALA B 1 24 ? -22 12.625 2.191 1 93.88 24 ALA B CA 1
ATOM 1476 C C . ALA B 1 24 ? -20.969 11.539 2.443 1 93.88 24 ALA B C 1
ATOM 1478 O O . ALA B 1 24 ? -19.766 11.758 2.242 1 93.88 24 ALA B O 1
ATOM 1479 N N . VAL B 1 25 ? -21.469 10.406 2.828 1 95.69 25 VAL B N 1
ATOM 1480 C CA . VAL B 1 25 ? -20.562 9.297 3.131 1 95.69 25 VAL B CA 1
ATOM 1481 C C . VAL B 1 25 ? -19.891 8.805 1.847 1 95.69 25 VAL B C 1
ATOM 1483 O O . VAL B 1 25 ? -18.688 8.547 1.823 1 95.69 25 VAL B O 1
ATOM 1486 N N . ARG B 1 26 ? -20.625 8.734 0.769 1 94.88 26 ARG B N 1
ATOM 1487 C CA . ARG B 1 26 ? -20.062 8.312 -0.506 1 94.88 26 ARG B CA 1
ATOM 1488 C C . ARG B 1 26 ? -19 9.305 -0.987 1 94.88 26 ARG B C 1
ATOM 1490 O O . ARG B 1 26 ? -17.969 8.898 -1.511 1 94.88 26 ARG B O 1
ATOM 1497 N N . ALA B 1 27 ? -19.297 10.523 -0.788 1 95.12 27 ALA B N 1
ATOM 1498 C CA . ALA B 1 27 ? -18.312 11.547 -1.139 1 95.12 27 ALA B CA 1
ATOM 1499 C C . ALA B 1 27 ? -17.062 11.438 -0.266 1 95.12 27 ALA B C 1
ATOM 1501 O O . ALA B 1 27 ? -15.945 11.641 -0.745 1 95.12 27 ALA B O 1
ATOM 1502 N N . ALA B 1 28 ? -17.328 11.125 1.006 1 96.19 28 ALA B N 1
ATOM 1503 C CA . ALA B 1 28 ? -16.203 10.953 1.925 1 96.19 28 ALA B CA 1
ATOM 1504 C C . ALA B 1 28 ? -15.336 9.758 1.519 1 96.19 28 ALA B C 1
ATOM 1506 O O . ALA B 1 28 ? -14.109 9.805 1.636 1 96.19 28 ALA B O 1
ATOM 1507 N N . VAL B 1 29 ? -15.977 8.695 1.025 1 95.88 29 VAL B N 1
ATOM 1508 C CA . VAL B 1 29 ? -15.242 7.523 0.542 1 95.88 29 VAL B CA 1
ATOM 1509 C C . VAL B 1 29 ? -14.281 7.941 -0.567 1 95.88 29 VAL B C 1
ATOM 1511 O O . VAL B 1 29 ? -13.102 7.574 -0.544 1 95.88 29 VAL B O 1
ATOM 1514 N N . THR B 1 30 ? -14.75 8.727 -1.463 1 93.81 30 THR B N 1
ATOM 1515 C CA . THR B 1 30 ? -13.938 9.18 -2.586 1 93.81 30 THR B CA 1
ATOM 1516 C C . THR B 1 30 ? -12.797 10.07 -2.104 1 93.81 30 THR B C 1
ATOM 1518 O O . THR B 1 30 ? -11.656 9.922 -2.541 1 93.81 30 THR B O 1
ATOM 1521 N N . LEU B 1 31 ? -13.125 10.914 -1.186 1 93.44 31 LEU B N 1
ATOM 1522 C CA . LEU B 1 31 ? -12.133 11.859 -0.683 1 93.44 31 LEU B CA 1
ATOM 1523 C C . LEU B 1 31 ? -11.031 11.133 0.086 1 93.44 31 LEU B C 1
ATOM 1525 O O . LEU B 1 31 ? -9.844 11.328 -0.183 1 93.44 31 LEU B O 1
ATOM 1529 N N . PHE B 1 32 ? -11.414 10.227 0.991 1 93.31 32 PHE B N 1
ATOM 1530 C CA . PHE B 1 32 ? -10.445 9.5 1.804 1 93.31 32 PHE B CA 1
ATOM 1531 C C . PHE B 1 32 ? -9.695 8.469 0.964 1 93.31 32 PHE B C 1
ATOM 1533 O O . PHE B 1 32 ? -8.586 8.062 1.314 1 93.31 32 PHE B O 1
ATOM 1540 N N . GLY B 1 33 ? -10.297 8.07 -0.136 1 90.31 33 GLY B N 1
ATOM 1541 C CA . GLY B 1 33 ? -9.656 7.125 -1.033 1 90.31 33 GLY B CA 1
ATOM 1542 C C . GLY B 1 33 ? -8.648 7.77 -1.964 1 90.31 33 GLY B C 1
ATOM 1543 O O . GLY B 1 33 ? -7.832 7.078 -2.576 1 90.31 33 GLY B O 1
ATOM 1544 N N . GLY B 1 34 ? -8.719 9.039 -2.055 1 84.94 34 GLY B N 1
ATOM 1545 C CA . GLY B 1 34 ? -7.832 9.773 -2.949 1 84.94 34 GLY B CA 1
ATOM 1546 C C . GLY B 1 34 ? -6.707 10.484 -2.225 1 84.94 34 GLY B C 1
ATOM 1547 O O . GLY B 1 34 ? -5.695 10.836 -2.832 1 84.94 34 GLY B O 1
ATOM 1548 N N . ARG B 1 35 ? -6.961 10.703 -0.983 1 83.44 35 ARG B N 1
ATOM 1549 C CA . ARG B 1 35 ? -5.984 11.398 -0.154 1 83.44 35 ARG B CA 1
ATOM 1550 C C . ARG B 1 35 ? -5.801 10.703 1.188 1 83.44 35 ARG B C 1
ATOM 1552 O O . ARG B 1 35 ? -6.703 10 1.653 1 83.44 35 ARG B O 1
ATOM 1559 N N . ALA B 1 36 ? -4.648 10.797 1.766 1 81.56 36 ALA B N 1
ATOM 1560 C CA . ALA B 1 36 ? -4.41 10.234 3.094 1 81.56 36 ALA B CA 1
ATOM 1561 C C . ALA B 1 36 ? -5.281 10.922 4.141 1 81.56 36 ALA B C 1
ATOM 1563 O O . ALA B 1 36 ? -5.707 12.062 3.953 1 81.56 36 ALA B O 1
ATOM 1564 N N . TYR B 1 37 ? -5.562 10.227 5.18 1 87.25 37 TYR B N 1
ATOM 1565 C CA . TYR B 1 37 ? -6.398 10.711 6.273 1 87.25 37 TYR B CA 1
ATOM 1566 C C . TYR B 1 37 ? -5.938 12.086 6.742 1 87.25 37 TYR B C 1
ATOM 1568 O O . TYR B 1 37 ? -6.742 13.016 6.84 1 87.25 37 TYR B O 1
ATOM 1576 N N . ASP B 1 38 ? -4.656 12.203 6.965 1 83.81 38 ASP B N 1
ATOM 1577 C CA . ASP B 1 38 ? -4.129 13.453 7.504 1 83.81 38 ASP B CA 1
ATOM 1578 C C . ASP B 1 38 ? -4.082 14.531 6.43 1 83.81 38 ASP B C 1
ATOM 1580 O O . ASP B 1 38 ? -3.957 15.719 6.742 1 83.81 38 ASP B O 1
ATOM 1584 N N . GLY B 1 39 ? -4.219 14.156 5.207 1 82.38 39 GLY B N 1
ATOM 1585 C CA . GLY B 1 39 ? -4.234 15.109 4.105 1 82.38 39 GLY B CA 1
ATOM 1586 C C . GLY B 1 39 ? -5.602 15.711 3.861 1 82.38 39 GLY B C 1
ATOM 1587 O O . GLY B 1 39 ? -5.746 16.625 3.039 1 82.38 39 GLY B O 1
ATOM 1588 N N . VAL B 1 40 ? -6.539 15.172 4.555 1 88.81 40 VAL B N 1
ATOM 1589 C CA . VAL B 1 40 ? -7.902 15.68 4.445 1 88.81 40 VAL B CA 1
ATOM 1590 C C . VAL B 1 40 ? -8.258 16.484 5.691 1 88.81 40 VAL B C 1
ATOM 1592 O O . VAL B 1 40 ? -8.312 15.945 6.797 1 88.81 40 VAL B O 1
ATOM 1595 N N . SER B 1 41 ? -8.492 17.781 5.531 1 90.38 41 SER B N 1
ATOM 1596 C CA . SER B 1 41 ? -8.898 18.625 6.648 1 90.38 41 SER B CA 1
ATOM 1597 C C . SER B 1 41 ? -10.414 18.672 6.797 1 90.38 41 SER B C 1
ATOM 1599 O O . SER B 1 41 ? -11.141 18.25 5.895 1 90.38 41 SER B O 1
ATOM 1601 N N . VAL B 1 42 ? -10.789 19.156 7.938 1 92.38 42 VAL B N 1
ATOM 1602 C CA . VAL B 1 42 ? -12.219 19.344 8.141 1 92.38 42 VAL B CA 1
ATOM 1603 C C . VAL B 1 42 ? -12.758 20.344 7.121 1 92.38 42 VAL B C 1
ATOM 1605 O O . VAL B 1 42 ? -13.867 20.188 6.605 1 92.38 42 VAL B O 1
ATOM 1608 N N . ASP B 1 43 ? -11.984 21.344 6.785 1 93.12 43 ASP B N 1
ATOM 1609 C CA . ASP B 1 43 ? -12.383 22.312 5.766 1 93.12 43 ASP B CA 1
ATOM 1610 C C . ASP B 1 43 ? -12.547 21.641 4.406 1 93.12 43 ASP B C 1
ATOM 1612 O O . ASP B 1 43 ? -13.469 21.969 3.654 1 93.12 43 ASP B O 1
ATOM 1616 N N . ASP B 1 44 ? -11.656 20.734 4.07 1 92 44 ASP B N 1
ATOM 1617 C CA . ASP B 1 44 ? -11.805 19.938 2.855 1 92 44 ASP B CA 1
ATOM 1618 C C . ASP B 1 44 ? -13.125 19.172 2.855 1 92 44 ASP B C 1
ATOM 1620 O O . ASP B 1 44 ? -13.82 19.125 1.84 1 92 44 ASP B O 1
ATOM 1624 N N . LEU B 1 45 ? -13.375 18.531 3.992 1 93.88 45 LEU B N 1
ATOM 1625 C CA . LEU B 1 45 ? -14.594 17.75 4.125 1 93.88 45 LEU B CA 1
ATOM 1626 C C . LEU B 1 45 ? -15.828 18.625 3.932 1 93.88 45 LEU B C 1
ATOM 1628 O O . LEU B 1 45 ? -16.719 18.297 3.156 1 93.88 45 LEU B O 1
ATOM 1632 N N . VAL B 1 46 ? -15.812 19.766 4.594 1 93.31 46 VAL B N 1
ATOM 1633 C CA . VAL B 1 46 ? -16.938 20.688 4.508 1 93.31 46 VAL B CA 1
ATOM 1634 C C . VAL B 1 46 ? -17.125 21.125 3.061 1 93.31 46 VAL B C 1
ATOM 1636 O O . VAL B 1 46 ? -18.25 21.094 2.539 1 93.31 46 VAL B O 1
ATOM 1639 N N . SER B 1 47 ? -16.125 21.453 2.406 1 93.94 47 SER B N 1
ATOM 1640 C CA . SER B 1 47 ? -16.172 21.969 1.038 1 93.94 47 SER B CA 1
ATOM 1641 C C . SER B 1 47 ? -16.578 20.875 0.056 1 93.94 47 SER B C 1
ATOM 1643 O O . SER B 1 47 ? -17.438 21.078 -0.8 1 93.94 47 SER B O 1
ATOM 1645 N N . HIS B 1 48 ? -16.031 19.656 0.199 1 92.31 48 HIS B N 1
ATOM 1646 C CA . HIS B 1 48 ? -16.219 18.594 -0.775 1 92.31 48 HIS B CA 1
ATOM 1647 C C . HIS B 1 48 ? -17.562 17.891 -0.56 1 92.31 48 HIS B C 1
ATOM 1649 O O . HIS B 1 48 ? -18.156 17.391 -1.512 1 92.31 48 HIS B O 1
ATOM 1655 N N . LEU B 1 49 ? -17.953 17.797 0.649 1 92.75 49 LEU B N 1
ATOM 1656 C CA . LEU B 1 49 ? -19.172 17.078 0.952 1 92.75 49 LEU B CA 1
ATOM 1657 C C . LEU B 1 49 ? -20.391 18 0.867 1 92.75 49 LEU B C 1
ATOM 1659 O O . LEU B 1 49 ? -21.531 17.531 0.788 1 92.75 49 LEU B O 1
ATOM 1663 N N . GLY B 1 50 ? -20.141 19.281 0.953 1 90.69 50 GLY B N 1
ATOM 1664 C CA . GLY B 1 50 ? -21.219 20.25 0.962 1 90.69 50 GLY B CA 1
ATOM 1665 C C . GLY B 1 50 ? -22.031 20.219 2.24 1 90.69 50 GLY B C 1
ATOM 1666 O O . GLY B 1 50 ? -23.266 20.391 2.207 1 90.69 50 GLY B O 1
ATOM 1667 N N . VAL B 1 51 ? -21.438 19.859 3.307 1 90.44 51 VAL B N 1
ATOM 1668 C CA . VAL B 1 51 ? -22.078 19.75 4.609 1 90.44 51 VAL B CA 1
ATOM 1669 C C . VAL B 1 51 ? -21.422 20.703 5.598 1 90.44 51 VAL B C 1
ATOM 1671 O O . VAL B 1 51 ? -20.188 20.797 5.648 1 90.44 51 VAL B O 1
ATOM 1674 N N . HIS B 1 52 ? -22.219 21.391 6.293 1 90.62 52 HIS B N 1
ATOM 1675 C CA . HIS B 1 52 ? -21.688 22.328 7.281 1 90.62 52 HIS B CA 1
ATOM 1676 C C . HIS B 1 52 ? -20.953 21.594 8.391 1 90.62 52 HIS B C 1
ATOM 1678 O O . HIS B 1 52 ? -21.344 20.5 8.797 1 90.62 52 HIS B O 1
ATOM 1684 N N . ARG B 1 53 ? -19.969 22.281 8.922 1 91.94 53 ARG B N 1
ATOM 1685 C CA . ARG B 1 53 ? -19.094 21.734 9.953 1 91.94 53 ARG B CA 1
ATOM 1686 C C . ARG B 1 53 ? -19.891 21.234 11.148 1 91.94 53 ARG B C 1
ATOM 1688 O O . ARG B 1 53 ? -19.672 20.125 11.633 1 91.94 53 ARG B O 1
ATOM 1695 N N . ASN B 1 54 ? -20.844 21.969 11.578 1 91.5 54 ASN B N 1
ATOM 1696 C CA . ASN B 1 54 ? -21.656 21.594 12.734 1 91.5 54 ASN B CA 1
ATOM 1697 C C . ASN B 1 54 ? -22.453 20.328 12.477 1 91.5 54 ASN B C 1
ATOM 1699 O O . ASN B 1 54 ? -22.562 19.469 13.352 1 91.5 54 ASN B O 1
ATOM 1703 N N . SER B 1 55 ? -22.969 20.219 11.344 1 90.94 55 SER B N 1
ATOM 1704 C CA . SER B 1 55 ? -23.734 19.031 10.961 1 90.94 55 SER B CA 1
ATOM 1705 C C . SER B 1 55 ? -22.844 17.797 10.906 1 90.94 55 SER B C 1
ATOM 1707 O O . SER B 1 55 ? -23.25 16.703 11.312 1 90.94 55 SER B O 1
ATOM 1709 N N . LEU B 1 56 ? -21.594 17.969 10.414 1 92.25 56 LEU B N 1
ATOM 1710 C CA . LEU B 1 56 ? -20.641 16.859 10.359 1 92.25 56 LEU B CA 1
ATOM 1711 C C . LEU B 1 56 ? -20.328 16.344 11.758 1 92.25 56 LEU B C 1
ATOM 1713 O O . LEU B 1 56 ? -20.359 15.141 12 1 92.25 56 LEU B O 1
ATOM 1717 N N . TYR B 1 57 ? -20.109 17.266 12.609 1 92.56 57 TYR B N 1
ATOM 1718 C CA . TYR B 1 57 ? -19.75 16.891 13.969 1 92.56 57 TYR B CA 1
ATOM 1719 C C . TYR B 1 57 ? -20.938 16.266 14.695 1 92.56 57 TYR B C 1
ATOM 1721 O O . TYR B 1 57 ? -20.781 15.305 15.445 1 92.56 57 TYR B O 1
ATOM 1729 N N . LYS B 1 58 ? -22.078 16.797 14.508 1 93.38 58 LYS B N 1
ATOM 1730 C CA . LYS B 1 58 ? -23.281 16.266 15.133 1 93.38 58 LYS B CA 1
ATOM 1731 C C . LYS B 1 58 ? -23.562 14.836 14.664 1 93.38 58 LYS B C 1
ATOM 1733 O O . LYS B 1 58 ? -23.906 13.969 15.461 1 93.38 58 LYS B O 1
ATOM 1738 N N . THR B 1 59 ? -23.359 14.633 13.43 1 93.44 59 THR B N 1
ATOM 1739 C CA . THR B 1 59 ? -23.734 13.359 12.82 1 93.44 59 THR B CA 1
ATOM 1740 C C . THR B 1 59 ? -22.641 12.32 13.039 1 93.44 59 THR B C 1
ATOM 1742 O O . THR B 1 59 ? -22.922 11.164 13.344 1 93.44 59 THR B O 1
ATOM 1745 N N . PHE B 1 60 ? -21.328 12.734 12.945 1 95.75 60 PHE B N 1
ATOM 1746 C CA . PHE B 1 60 ? -20.25 11.742 12.906 1 95.75 60 PHE B CA 1
ATOM 1747 C C . PHE B 1 60 ? -19.344 11.883 14.117 1 95.75 60 PHE B C 1
ATOM 1749 O O . PHE B 1 60 ? -18.5 11.023 14.367 1 95.75 60 PHE B O 1
ATOM 1756 N N . GLY B 1 61 ? -19.469 12.977 14.781 1 94.88 61 GLY B N 1
ATOM 1757 C CA . GLY B 1 61 ? -18.719 13.195 16 1 94.88 61 GLY B CA 1
ATOM 1758 C C . GLY B 1 61 ? -17.344 13.773 15.75 1 94.88 61 GLY B C 1
ATOM 1759 O O . GLY B 1 61 ? -16.891 14.656 16.484 1 94.88 61 GLY B O 1
ATOM 1760 N N . SE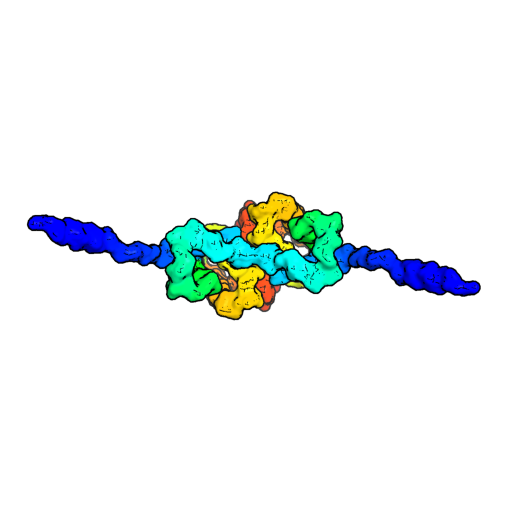R B 1 62 ? -16.703 13.242 14.773 1 95.19 62 SER B N 1
ATOM 1761 C CA . SER B 1 62 ? -15.328 13.648 14.469 1 95.19 62 SER B CA 1
ATOM 1762 C C . SER B 1 62 ? -14.93 13.234 13.055 1 95.19 62 SER B C 1
ATOM 1764 O O . SER B 1 62 ? -15.656 12.508 12.383 1 95.19 62 SER B O 1
ATOM 1766 N N . LYS B 1 63 ? -13.828 13.727 12.633 1 95.5 63 LYS B N 1
ATOM 1767 C CA . LYS B 1 63 ? -13.25 13.273 11.375 1 95.5 63 LYS B CA 1
ATOM 1768 C C . LYS B 1 63 ? -13.039 11.766 11.375 1 95.5 63 LYS B C 1
ATOM 1770 O O . LYS B 1 63 ? -13.336 11.086 10.383 1 95.5 63 LYS B O 1
ATOM 1775 N N . ARG B 1 64 ? -12.547 11.25 12.523 1 96.5 64 ARG B N 1
ATOM 1776 C CA . ARG B 1 64 ? -12.336 9.812 12.664 1 96.5 64 ARG B CA 1
ATOM 1777 C C . ARG B 1 64 ? -13.648 9.055 12.539 1 96.5 64 ARG B C 1
ATOM 1779 O O . ARG B 1 64 ? -13.711 8 11.898 1 96.5 64 ARG B O 1
ATOM 1786 N N . GLY B 1 65 ? -14.602 9.602 13.164 1 97.25 65 GLY B N 1
ATOM 1787 C CA . GLY B 1 65 ? -15.906 8.969 13.055 1 97.25 65 GLY B CA 1
ATOM 1788 C C . GLY B 1 65 ? -16.422 8.906 11.625 1 97.25 65 GLY B C 1
ATOM 1789 O O . GLY B 1 65 ? -16.953 7.883 11.195 1 97.25 65 GLY B O 1
ATOM 1790 N N . LEU B 1 66 ? -16.359 10.023 10.898 1 96.75 66 LEU B N 1
ATOM 1791 C CA . LEU B 1 66 ? -16.719 10.039 9.484 1 96.75 66 LEU B CA 1
ATOM 1792 C C . LEU B 1 66 ? -15.859 9.078 8.68 1 96.75 66 LEU B C 1
ATOM 1794 O O . LEU B 1 66 ? -16.359 8.375 7.797 1 96.75 66 LEU B O 1
ATOM 1798 N N . TYR B 1 67 ? -14.602 9 8.953 1 97.44 67 TYR B N 1
ATOM 1799 C CA . TYR B 1 67 ? -13.68 8.109 8.258 1 97.44 67 TYR B CA 1
ATOM 1800 C C . TYR B 1 67 ? -14.094 6.656 8.422 1 97.44 67 TYR B C 1
ATOM 1802 O O . TYR B 1 67 ? -14.172 5.91 7.441 1 97.44 67 TYR B O 1
ATOM 1810 N N . LEU B 1 68 ? -14.383 6.285 9.664 1 98.31 68 LEU B N 1
ATOM 1811 C CA . LEU B 1 68 ? -14.781 4.91 9.938 1 98.31 68 LEU B CA 1
ATOM 1812 C C . LEU B 1 68 ? -16.094 4.574 9.219 1 98.31 68 LEU B C 1
ATOM 1814 O O . LEU B 1 68 ? -16.234 3.484 8.664 1 98.31 68 LEU B O 1
ATOM 1818 N N . THR B 1 69 ? -16.938 5.516 9.234 1 97.94 69 THR B N 1
ATOM 1819 C CA . THR B 1 69 ? -18.203 5.32 8.523 1 97.94 69 THR B CA 1
ATOM 1820 C C . THR B 1 69 ? -17.953 5.152 7.023 1 97.94 69 THR B C 1
ATOM 1822 O O . THR B 1 69 ? -18.531 4.262 6.395 1 97.94 69 THR B O 1
ATOM 1825 N N . ALA B 1 70 ? -17.141 5.984 6.457 1 97.88 70 ALA B N 1
ATOM 1826 C CA . ALA B 1 70 ? -16.781 5.914 5.043 1 97.88 70 ALA B CA 1
ATOM 1827 C C . ALA B 1 70 ? -16.094 4.594 4.719 1 97.88 70 ALA B C 1
ATOM 1829 O O . ALA B 1 70 ? -16.375 3.969 3.693 1 97.88 70 ALA B O 1
ATOM 1830 N N . LEU B 1 71 ? -15.219 4.145 5.566 1 98.25 71 LEU B N 1
ATOM 1831 C CA . LEU B 1 71 ? -14.508 2.883 5.363 1 98.25 71 LEU B CA 1
ATOM 1832 C C . LEU B 1 71 ? -15.484 1.711 5.348 1 98.25 71 LEU B C 1
ATOM 1834 O O . LEU B 1 71 ? -15.438 0.873 4.441 1 98.25 71 LEU B O 1
ATOM 1838 N N . ARG B 1 72 ? -16.344 1.717 6.305 1 98.38 72 ARG B N 1
ATOM 1839 C CA . ARG B 1 72 ? -17.328 0.636 6.375 1 98.38 72 ARG B CA 1
ATOM 1840 C C . ARG B 1 72 ? -18.234 0.642 5.152 1 98.38 72 ARG B C 1
ATOM 1842 O O . ARG B 1 72 ? -18.609 -0.418 4.641 1 98.38 72 ARG B O 1
ATOM 1849 N N . ARG B 1 73 ? -18.562 1.817 4.711 1 97.62 73 ARG B N 1
ATOM 1850 C CA . ARG B 1 73 ? -19.344 1.932 3.484 1 97.62 73 ARG B CA 1
ATOM 1851 C C . ARG B 1 73 ? -18.562 1.395 2.287 1 97.62 73 ARG B C 1
ATOM 1853 O O . ARG B 1 73 ? -19.109 0.65 1.47 1 97.62 73 ARG B O 1
ATOM 1860 N N . HIS B 1 74 ? -17.359 1.791 2.137 1 97.56 74 HIS B N 1
ATOM 1861 C CA . HIS B 1 74 ? -16.484 1.29 1.09 1 97.56 74 HIS B CA 1
ATOM 1862 C C . HIS B 1 74 ? -16.406 -0.233 1.118 1 97.56 74 HIS B C 1
ATOM 1864 O O . HIS B 1 74 ? -16.516 -0.885 0.079 1 97.56 74 HIS B O 1
ATOM 1870 N N . LEU B 1 75 ? -16.219 -0.827 2.295 1 97.94 75 LEU B N 1
ATOM 1871 C CA . LEU B 1 75 ? -16.125 -2.275 2.438 1 97.94 75 LEU B CA 1
ATOM 1872 C C . LEU B 1 75 ? -17.438 -2.953 2.053 1 97.94 75 LEU B C 1
ATOM 1874 O O . LEU B 1 75 ? -17.422 -3.984 1.377 1 97.94 75 LEU B O 1
ATOM 1878 N N . ALA B 1 76 ? -18.5 -2.352 2.395 1 96.88 76 ALA B N 1
ATOM 1879 C CA . ALA B 1 76 ? -19.797 -2.922 2.082 1 96.88 76 ALA B CA 1
ATOM 1880 C C . ALA B 1 76 ? -20.109 -2.811 0.59 1 96.88 76 ALA B C 1
ATOM 1882 O O . ALA B 1 76 ? -20.594 -3.764 -0.023 1 96.88 76 ALA B O 1
ATOM 1883 N N . ASP B 1 77 ? -19.719 -1.68 0.006 1 95.81 77 ASP B N 1
ATOM 1884 C CA . ASP B 1 77 ? -20.203 -1.369 -1.338 1 95.81 77 ASP B CA 1
ATOM 1885 C C . ASP B 1 77 ? -19.203 -1.813 -2.395 1 95.81 77 ASP B C 1
ATOM 1887 O O . ASP B 1 77 ? -19.547 -1.98 -3.564 1 95.81 77 ASP B O 1
ATOM 1891 N N . ASP B 1 78 ? -17.984 -1.942 -2.055 1 94.69 78 ASP B N 1
ATOM 1892 C CA . ASP B 1 78 ? -16.969 -2.301 -3.041 1 94.69 78 ASP B CA 1
ATOM 1893 C C . ASP B 1 78 ? -16.422 -3.699 -2.777 1 94.69 78 ASP B C 1
ATOM 1895 O O . ASP B 1 78 ? -16.312 -4.516 -3.695 1 94.69 78 ASP B O 1
ATOM 1899 N N . VAL B 1 79 ? -16.172 -4.043 -1.524 1 96.12 79 VAL B N 1
ATOM 1900 C CA . VAL B 1 79 ? -15.625 -5.352 -1.186 1 96.12 79 VAL B CA 1
ATOM 1901 C C . VAL B 1 79 ? -16.75 -6.383 -1.134 1 96.12 79 VAL B C 1
ATOM 1903 O O . VAL B 1 79 ? -16.562 -7.531 -1.539 1 96.12 79 VAL B O 1
ATOM 1906 N N . GLY B 1 80 ? -17.875 -5.996 -0.646 1 96.19 80 GLY B N 1
ATOM 1907 C CA . GLY B 1 80 ? -19.016 -6.898 -0.611 1 96.19 80 GLY B CA 1
ATOM 1908 C C . GLY B 1 80 ? -19.312 -7.539 -1.954 1 96.19 80 GLY B C 1
ATOM 1909 O O . GLY B 1 80 ? -19.25 -8.766 -2.09 1 96.19 80 GLY B O 1
ATOM 1910 N N . PRO B 1 81 ? -19.578 -6.711 -2.955 1 96.94 81 PRO B N 1
ATOM 1911 C CA . PRO B 1 81 ? -19.844 -7.25 -4.293 1 96.94 81 PRO B CA 1
ATOM 1912 C C . PRO B 1 81 ? -18.672 -8.062 -4.844 1 96.94 81 PRO B C 1
ATOM 1914 O O . PRO B 1 81 ? -18.875 -9.023 -5.59 1 96.94 81 PRO B O 1
ATOM 1917 N N . LEU B 1 82 ? -17.5 -7.688 -4.559 1 97.56 82 LEU B N 1
ATOM 1918 C CA . LEU B 1 82 ? -16.312 -8.445 -4.965 1 97.56 82 LEU B CA 1
ATOM 1919 C C . LEU B 1 82 ? -16.375 -9.875 -4.426 1 97.56 82 LEU B C 1
ATOM 1921 O O . LEU B 1 82 ? -16.078 -10.828 -5.148 1 97.56 82 LEU B O 1
ATOM 1925 N N . LEU B 1 83 ? -16.781 -10.031 -3.164 1 97.62 83 LEU B N 1
ATOM 1926 C CA . LEU B 1 83 ? -16.906 -11.344 -2.545 1 97.62 83 LEU B CA 1
ATOM 1927 C C . LEU B 1 83 ? -17.906 -12.211 -3.287 1 97.62 83 LEU B C 1
ATOM 1929 O O . LEU B 1 83 ? -17.656 -13.391 -3.555 1 97.62 83 LEU B O 1
ATOM 1933 N N . ASP B 1 84 ? -18.969 -11.617 -3.646 1 96.62 84 ASP B N 1
ATOM 1934 C CA . ASP B 1 84 ? -20 -12.344 -4.387 1 96.62 84 ASP B CA 1
ATOM 1935 C C . ASP B 1 84 ? -19.469 -12.805 -5.746 1 96.62 84 ASP B C 1
ATOM 1937 O O . ASP B 1 84 ? -19.703 -13.938 -6.16 1 96.62 84 ASP B O 1
ATOM 1941 N N . ALA B 1 85 ? -18.75 -11.961 -6.418 1 97.81 85 ALA B N 1
ATOM 1942 C CA . ALA B 1 85 ? -18.203 -12.273 -7.734 1 97.81 85 ALA B CA 1
ATOM 1943 C C . ALA B 1 85 ? -17.141 -13.359 -7.641 1 97.81 85 ALA B C 1
ATOM 1945 O O . ALA B 1 85 ? -17.047 -14.227 -8.516 1 97.81 85 ALA B O 1
ATOM 1946 N N . LEU B 1 86 ? -16.344 -13.281 -6.582 1 97.69 86 LEU B N 1
ATOM 1947 C CA . LEU B 1 86 ? -15.266 -14.242 -6.395 1 97.69 86 LEU B CA 1
ATOM 1948 C C . LEU B 1 86 ? -15.82 -15.656 -6.207 1 97.69 86 LEU B C 1
ATOM 1950 O O . LEU B 1 86 ? -15.188 -16.641 -6.605 1 97.69 86 LEU B O 1
ATOM 1954 N N . ALA B 1 87 ? -16.984 -15.797 -5.629 1 94.75 87 ALA B N 1
ATOM 1955 C CA . ALA B 1 87 ? -17.594 -17.094 -5.379 1 94.75 87 ALA B CA 1
ATOM 1956 C C . ALA B 1 87 ? -17.812 -17.859 -6.684 1 94.75 87 ALA B C 1
ATOM 1958 O O . ALA B 1 87 ? -17.812 -19.094 -6.691 1 94.75 87 ALA B O 1
ATOM 1959 N N . ASP B 1 88 ? -17.875 -17.141 -7.758 1 94.12 88 ASP B N 1
ATOM 1960 C CA . ASP B 1 88 ? -18.156 -17.75 -9.047 1 94.12 88 ASP B CA 1
ATOM 1961 C C . ASP B 1 88 ? -16.922 -17.75 -9.953 1 94.12 88 ASP B C 1
ATOM 1963 O O . ASP B 1 88 ? -17.016 -18.047 -11.141 1 94.12 88 ASP B O 1
ATOM 1967 N N . ALA B 1 89 ? -15.82 -17.297 -9.414 1 96.44 89 ALA B N 1
ATOM 1968 C CA . ALA B 1 89 ? -14.617 -17.25 -10.25 1 96.44 89 ALA B CA 1
ATOM 1969 C C . ALA B 1 89 ? -14.18 -18.641 -10.664 1 96.44 89 ALA B C 1
ATOM 1971 O O . ALA B 1 89 ? -13.961 -19.516 -9.82 1 96.44 89 ALA B O 1
ATOM 1972 N N . PRO B 1 90 ? -14 -18.906 -11.938 1 95.12 90 PRO B N 1
ATOM 1973 C CA . PRO B 1 90 ? -13.719 -20.266 -12.414 1 95.12 90 PRO B CA 1
ATOM 1974 C C . PRO B 1 90 ? -12.242 -20.656 -12.281 1 95.12 90 PRO B C 1
ATOM 1976 O O . PRO B 1 90 ? -11.898 -21.828 -12.352 1 95.12 90 PRO B O 1
ATOM 1979 N N . ASP B 1 91 ? -11.398 -19.656 -12.289 1 95.56 91 ASP B N 1
ATOM 1980 C CA . ASP B 1 91 ? -9.969 -19.938 -12.219 1 95.56 91 ASP B CA 1
ATOM 1981 C C . ASP B 1 91 ? -9.203 -18.766 -11.633 1 95.56 91 ASP B C 1
ATOM 1983 O O . ASP B 1 91 ? -9.797 -17.75 -11.266 1 95.56 91 ASP B O 1
ATOM 1987 N N . ALA B 1 92 ? -7.914 -18.953 -11.5 1 95.88 92 ALA B N 1
ATOM 1988 C CA . ALA B 1 92 ? -7.062 -17.953 -10.859 1 95.88 92 ALA B CA 1
ATOM 1989 C C . ALA B 1 92 ? -7.035 -16.656 -11.672 1 95.88 92 ALA B C 1
ATOM 1991 O O . ALA B 1 92 ? -6.984 -15.562 -11.109 1 95.88 92 ALA B O 1
ATOM 1992 N N . ALA B 1 93 ? -7.039 -16.797 -13.016 1 96.25 93 ALA B N 1
ATOM 1993 C CA . ALA B 1 93 ? -7.031 -15.617 -13.867 1 96.25 93 ALA B CA 1
ATOM 1994 C C . ALA B 1 93 ? -8.258 -14.742 -13.602 1 96.25 93 ALA B C 1
ATOM 1996 O O . ALA B 1 93 ? -8.141 -13.523 -13.453 1 96.25 93 ALA B O 1
ATOM 1997 N N . ALA B 1 94 ? -9.398 -15.344 -13.508 1 96.75 94 ALA B N 1
ATOM 1998 C CA . ALA B 1 94 ? -10.633 -14.625 -13.234 1 96.75 94 ALA B CA 1
ATOM 1999 C C . ALA B 1 94 ? -10.602 -13.992 -11.844 1 96.75 94 ALA B C 1
ATOM 2001 O O . ALA B 1 94 ? -11 -12.836 -11.672 1 96.75 94 ALA B O 1
ATOM 2002 N N . ALA B 1 95 ? -10.141 -14.727 -10.859 1 97.25 95 ALA B N 1
ATOM 2003 C CA . ALA B 1 95 ? -10.07 -14.219 -9.492 1 97.25 95 ALA B CA 1
ATOM 2004 C C . ALA B 1 95 ? -9.156 -13 -9.414 1 97.25 95 ALA B C 1
ATOM 2006 O O . ALA B 1 95 ? -9.531 -11.977 -8.828 1 97.25 95 ALA B O 1
ATOM 2007 N N . LEU B 1 96 ? -7.98 -13.141 -10.031 1 97.56 96 LEU B N 1
ATOM 2008 C CA . LEU B 1 96 ? -7.039 -12.031 -10.023 1 97.56 96 LEU B CA 1
ATOM 2009 C C . LEU B 1 96 ? -7.617 -10.82 -10.758 1 97.56 96 LEU B C 1
ATOM 2011 O O . LEU B 1 96 ? -7.469 -9.688 -10.297 1 97.56 96 LEU B O 1
ATOM 2015 N N . ARG B 1 97 ? -8.281 -11.023 -11.82 1 96.38 97 ARG B N 1
ATOM 2016 C CA . ARG B 1 97 ? -8.906 -9.938 -12.562 1 96.38 97 ARG B CA 1
ATOM 2017 C C . ARG B 1 97 ? -9.977 -9.242 -11.734 1 96.38 97 ARG B C 1
ATOM 2019 O O . ARG B 1 97 ? -10.078 -8.016 -11.742 1 96.38 97 ARG B O 1
ATOM 2026 N N . LEU B 1 98 ? -10.781 -9.992 -11.07 1 96.94 98 LEU B N 1
ATOM 2027 C CA . LEU B 1 98 ? -11.836 -9.438 -10.234 1 96.94 98 LEU B CA 1
ATOM 2028 C C . LEU B 1 98 ? -11.25 -8.539 -9.148 1 96.94 98 LEU B C 1
ATOM 2030 O O . LEU B 1 98 ? -11.711 -7.41 -8.953 1 96.94 98 LEU B O 1
ATOM 2034 N N . VAL B 1 99 ? -10.219 -9 -8.492 1 96.81 99 VAL B N 1
ATOM 2035 C CA . VAL B 1 99 ? -9.648 -8.227 -7.391 1 96.81 99 VAL B CA 1
ATOM 2036 C C . VAL B 1 99 ? -8.945 -6.988 -7.941 1 96.81 99 VAL B C 1
ATOM 2038 O O . VAL B 1 99 ? -9.125 -5.883 -7.426 1 96.81 99 VAL B O 1
ATOM 2041 N N . THR B 1 100 ? -8.203 -7.164 -9.023 1 96.81 100 THR B N 1
ATOM 2042 C CA . THR B 1 100 ? -7.402 -6.059 -9.539 1 96.81 100 THR B CA 1
ATOM 2043 C C . THR B 1 100 ? -8.289 -5.012 -10.211 1 96.81 100 THR B C 1
ATOM 2045 O O . THR B 1 100 ? -7.867 -3.871 -10.414 1 96.81 100 THR B O 1
ATOM 2048 N N . SER B 1 101 ? -9.508 -5.336 -10.594 1 95.44 101 SER B N 1
ATOM 2049 C CA . SER B 1 101 ? -10.414 -4.402 -11.242 1 95.44 101 SER B CA 1
ATOM 2050 C C . SER B 1 101 ? -11.312 -3.699 -10.234 1 95.44 101 SER B C 1
ATOM 2052 O O . SER B 1 101 ? -11.969 -2.709 -10.555 1 95.44 101 SER B O 1
ATOM 2054 N N . ALA B 1 102 ? -11.375 -4.191 -9 1 94.56 102 ALA B N 1
ATOM 2055 C CA . ALA B 1 102 ? -12.219 -3.602 -7.965 1 94.56 102 ALA B CA 1
ATOM 2056 C C . ALA B 1 102 ? -11.664 -2.256 -7.508 1 94.56 102 ALA B C 1
ATOM 2058 O O . ALA B 1 102 ? -10.453 -2.031 -7.551 1 94.56 102 ALA B O 1
ATOM 2059 N N . ASP B 1 103 ? -12.555 -1.341 -7.188 1 91.94 103 ASP B N 1
ATOM 2060 C CA . ASP B 1 103 ? -12.102 -0.113 -6.543 1 91.94 103 ASP B CA 1
ATOM 2061 C C . ASP B 1 103 ? -11.703 -0.37 -5.09 1 91.94 103 ASP B C 1
ATOM 2063 O O . ASP B 1 103 ? -12.57 -0.479 -4.215 1 91.94 103 ASP B O 1
ATOM 2067 N N . LEU B 1 104 ? -10.391 -0.383 -4.859 1 92.56 104 LEU B N 1
ATOM 2068 C CA . LEU B 1 104 ? -9.891 -0.717 -3.529 1 92.56 104 LEU B CA 1
ATOM 2069 C C . LEU B 1 104 ? -9.055 0.427 -2.959 1 92.56 104 LEU B C 1
ATOM 2071 O O . LEU B 1 104 ? -8.234 0.215 -2.068 1 92.56 104 LEU B O 1
ATOM 2075 N N . GLY B 1 105 ? -9.32 1.608 -3.527 1 89.5 105 GLY B N 1
ATOM 2076 C CA . GLY B 1 105 ? -8.5 2.752 -3.174 1 89.5 105 GLY B CA 1
ATOM 2077 C C . GLY B 1 105 ? -8.484 3.043 -1.685 1 89.5 105 GLY B C 1
ATOM 2078 O O . GLY B 1 105 ? -7.422 3.137 -1.072 1 89.5 105 GLY B O 1
ATOM 2079 N N . LEU B 1 106 ? -9.688 3.197 -1.091 1 94.44 106 LEU B N 1
ATOM 2080 C CA . LEU B 1 106 ? -9.758 3.525 0.329 1 94.44 106 LEU B CA 1
ATOM 2081 C C . LEU B 1 106 ? -9.219 2.379 1.178 1 94.44 106 LEU B C 1
ATOM 2083 O O . LEU B 1 106 ? -8.555 2.609 2.193 1 94.44 106 LEU B O 1
ATOM 2087 N N . LEU B 1 107 ? -9.477 1.151 0.776 1 95.38 107 LEU B N 1
ATOM 2088 C CA . LEU B 1 107 ? -8.961 0.001 1.515 1 95.38 107 LEU B CA 1
ATOM 2089 C C . LEU B 1 107 ? -7.441 -0.002 1.529 1 95.38 107 LEU B C 1
ATOM 2091 O O . LEU B 1 107 ? -6.824 -0.184 2.582 1 95.38 107 LEU B O 1
ATOM 2095 N N . LEU B 1 108 ? -6.781 0.206 0.401 1 92.69 108 LEU B N 1
ATOM 2096 C CA . LEU B 1 108 ? -5.324 0.195 0.29 1 92.69 108 LEU B CA 1
ATOM 2097 C C . LEU B 1 108 ? -4.707 1.302 1.139 1 92.69 108 LEU B C 1
ATOM 2099 O O . LEU B 1 108 ? -3.717 1.075 1.836 1 92.69 108 LEU B O 1
ATOM 2103 N N . LEU B 1 109 ? -5.32 2.441 1.072 1 90.12 109 LEU B N 1
ATOM 2104 C CA . LEU B 1 109 ? -4.82 3.547 1.883 1 90.12 109 LEU B CA 1
ATOM 2105 C C . LEU B 1 109 ? -5.016 3.26 3.369 1 90.12 109 LEU B C 1
ATOM 2107 O O . LEU B 1 109 ? -4.156 3.598 4.188 1 90.12 109 LEU B O 1
ATOM 2111 N N . ALA B 1 110 ? -6.137 2.65 3.727 1 94.44 110 ALA B N 1
ATOM 2112 C CA . ALA B 1 110 ? -6.402 2.307 5.121 1 94.44 110 ALA B CA 1
ATOM 2113 C C . ALA B 1 110 ? -5.355 1.335 5.656 1 94.44 110 ALA B C 1
ATOM 2115 O O . ALA B 1 110 ? -4.906 1.465 6.797 1 94.44 110 ALA B O 1
ATOM 2116 N N . ILE B 1 111 ? -4.945 0.396 4.844 1 93.81 111 ILE B N 1
ATOM 2117 C CA . ILE B 1 111 ? -3.959 -0.607 5.234 1 93.81 111 ILE B CA 1
ATOM 2118 C C . ILE B 1 111 ? -2.633 0.072 5.562 1 93.81 111 ILE B C 1
ATOM 2120 O O . ILE B 1 111 ? -2.004 -0.239 6.578 1 93.81 111 ILE B O 1
ATOM 2124 N N . THR B 1 112 ? -2.24 1 4.785 1 88.25 112 THR B N 1
ATOM 2125 C CA . THR B 1 112 ? -0.896 1.562 4.844 1 88.25 112 THR B CA 1
ATOM 2126 C C . THR B 1 112 ? -0.814 2.668 5.891 1 88.25 112 THR B C 1
ATOM 2128 O O . THR B 1 112 ? 0.191 2.789 6.594 1 88.25 112 THR B O 1
ATOM 2131 N N . GLU B 1 113 ? -1.888 3.336 6.043 1 86.88 113 GLU B N 1
ATOM 2132 C CA . GLU B 1 113 ? -1.731 4.598 6.762 1 86.88 113 GLU B CA 1
ATOM 2133 C C . GLU B 1 113 ? -2.48 4.574 8.094 1 86.88 113 GLU B C 1
ATOM 2135 O O . GLU B 1 113 ? -2.039 5.176 9.07 1 86.88 113 GLU B O 1
ATOM 2140 N N . ARG B 1 114 ? -3.648 3.979 8.133 1 91.94 114 ARG B N 1
ATOM 2141 C CA . ARG B 1 114 ? -4.492 4.141 9.312 1 91.94 114 ARG B CA 1
ATOM 2142 C C . ARG B 1 114 ? -4.496 2.875 10.164 1 91.94 114 ARG B C 1
ATOM 2144 O O . ARG B 1 114 ? -4.508 2.947 11.391 1 91.94 114 ARG B O 1
ATOM 2151 N N . ALA B 1 115 ? -4.484 1.806 9.516 1 94.44 115 ALA B N 1
ATOM 2152 C CA . ALA B 1 115 ? -4.57 0.544 10.242 1 94.44 115 ALA B CA 1
ATOM 2153 C C . ALA B 1 115 ? -3.443 0.423 11.266 1 94.44 115 ALA B C 1
ATOM 2155 O O . ALA B 1 115 ? -3.658 -0.044 12.383 1 94.44 115 ALA B O 1
ATOM 2156 N N . PRO B 1 116 ? -2.219 0.882 10.977 1 89.88 116 PRO B N 1
ATOM 2157 C CA . PRO B 1 116 ? -1.13 0.729 11.945 1 89.88 116 PRO B CA 1
ATOM 2158 C C . PRO B 1 116 ? -1.327 1.579 13.195 1 89.88 116 PRO B C 1
ATOM 2160 O O . PRO B 1 116 ? -0.716 1.309 14.234 1 89.88 116 PRO B O 1
ATOM 2163 N N . VAL B 1 117 ? -2.182 2.586 13.164 1 90.44 117 VAL B N 1
ATOM 2164 C CA . VAL B 1 117 ? -2.25 3.525 14.281 1 90.44 117 VAL B CA 1
ATOM 2165 C C . VAL B 1 117 ? -3.674 3.572 14.828 1 90.44 117 VAL B C 1
ATOM 2167 O O . VAL B 1 117 ? -3.982 4.391 15.695 1 90.44 117 VAL B O 1
ATOM 2170 N N . ASP B 1 118 ? -4.562 2.791 14.352 1 96.31 118 ASP B N 1
ATOM 2171 C CA . ASP B 1 118 ? -5.961 2.762 14.766 1 96.31 118 ASP B CA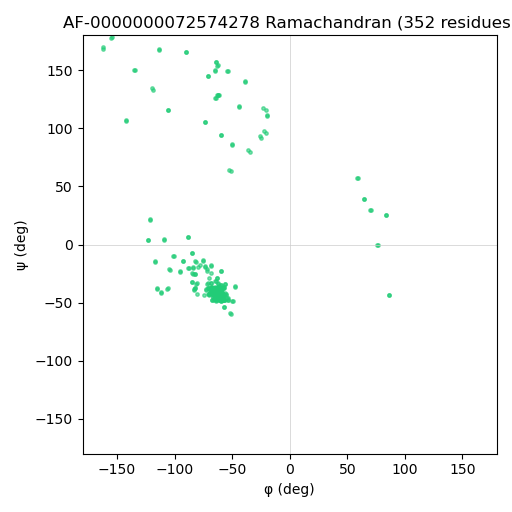 1
ATOM 2172 C C . ASP B 1 118 ? -6.496 1.333 14.797 1 96.31 118 ASP B C 1
ATOM 2174 O O . ASP B 1 118 ? -6.816 0.765 13.75 1 96.31 118 ASP B O 1
ATOM 2178 N N . ASP B 1 119 ? -6.672 0.822 15.922 1 97.75 119 ASP B N 1
ATOM 2179 C CA . ASP B 1 119 ? -7.016 -0.585 16.109 1 97.75 119 ASP B CA 1
ATOM 2180 C C . ASP B 1 119 ? -8.367 -0.907 15.469 1 97.75 119 ASP B C 1
ATOM 2182 O O . ASP B 1 119 ? -8.57 -2.016 14.969 1 97.75 119 ASP B O 1
ATOM 2186 N N . GLU B 1 120 ? -9.234 0.006 15.562 1 98.31 120 GLU B N 1
ATOM 2187 C CA . GLU B 1 120 ? -10.547 -0.246 14.969 1 98.31 120 GLU B CA 1
ATOM 2188 C C . GLU B 1 120 ? -10.453 -0.313 13.445 1 98.31 120 GLU B C 1
ATOM 2190 O O . GLU B 1 120 ? -11.094 -1.159 12.812 1 98.31 120 GLU B O 1
ATOM 2195 N N . VAL B 1 121 ? -9.719 0.549 12.844 1 97.88 121 VAL B N 1
ATOM 2196 C CA . VAL B 1 121 ? -9.484 0.5 11.398 1 97.88 121 VAL B CA 1
ATOM 2197 C C . VAL B 1 121 ? -8.797 -0.811 11.031 1 97.88 121 VAL B C 1
ATOM 2199 O O . VAL B 1 121 ? -9.18 -1.471 10.062 1 97.88 121 VAL B O 1
ATOM 2202 N N . ALA B 1 122 ? -7.816 -1.168 11.867 1 97.81 122 ALA B N 1
ATOM 2203 C CA . ALA B 1 122 ? -7.105 -2.422 11.633 1 97.81 122 ALA B CA 1
ATOM 2204 C C . ALA B 1 122 ? -8.07 -3.607 11.641 1 97.81 122 ALA B C 1
ATOM 2206 O O . ALA B 1 122 ? -7.973 -4.496 10.789 1 97.81 122 ALA B O 1
ATOM 2207 N N . ALA B 1 123 ? -8.977 -3.605 12.539 1 98.31 123 ALA B N 1
ATOM 2208 C CA . ALA B 1 123 ? -9.938 -4.703 12.656 1 98.31 123 ALA B CA 1
ATOM 2209 C C . ALA B 1 123 ? -10.836 -4.777 11.43 1 98.31 123 ALA B C 1
ATOM 2211 O O . ALA B 1 123 ? -11.102 -5.867 10.914 1 98.31 123 ALA B O 1
ATOM 2212 N N . GLU B 1 124 ? -11.312 -3.6 10.969 1 98.38 124 GLU B N 1
ATOM 2213 C CA . GLU B 1 124 ? -12.156 -3.557 9.781 1 98.38 124 GLU B CA 1
ATOM 2214 C C . GLU B 1 124 ? -11.406 -4.066 8.555 1 98.38 124 GLU B C 1
ATOM 2216 O O . GLU B 1 124 ? -11.945 -4.863 7.781 1 98.38 124 GLU B O 1
ATOM 2221 N N . VAL B 1 125 ? -10.211 -3.646 8.375 1 98.06 125 VAL B N 1
ATOM 2222 C CA . VAL B 1 125 ? -9.383 -4 7.227 1 98.06 125 VAL B CA 1
ATOM 2223 C C . VAL B 1 125 ? -9.07 -5.496 7.254 1 98.06 125 VAL B C 1
ATOM 2225 O O . VAL B 1 125 ? -9.234 -6.188 6.25 1 98.06 125 VAL B O 1
ATOM 2228 N N . ASN B 1 126 ? -8.672 -5.961 8.398 1 97.56 126 ASN B N 1
ATOM 2229 C CA . ASN B 1 126 ? -8.312 -7.367 8.539 1 97.56 126 ASN B CA 1
ATOM 2230 C C . ASN B 1 126 ? -9.5 -8.281 8.273 1 97.56 126 ASN B C 1
ATOM 2232 O O . ASN B 1 126 ? -9.359 -9.32 7.629 1 97.56 126 ASN B O 1
ATOM 2236 N N . ALA B 1 127 ? -10.617 -7.883 8.758 1 98.12 127 ALA B N 1
ATOM 2237 C CA . ALA B 1 127 ? -11.82 -8.68 8.531 1 98.12 127 ALA B CA 1
ATOM 2238 C C . ALA B 1 127 ? -12.18 -8.727 7.051 1 98.12 127 ALA B C 1
ATOM 2240 O O . ALA B 1 127 ? -12.555 -9.781 6.527 1 98.12 127 ALA B O 1
ATOM 2241 N N . ALA B 1 128 ? -12.086 -7.648 6.383 1 98.12 128 ALA B N 1
ATOM 2242 C CA . ALA B 1 128 ? -12.398 -7.578 4.957 1 98.12 128 ALA B CA 1
ATOM 2243 C C . ALA B 1 128 ? -11.438 -8.438 4.141 1 98.12 128 ALA B C 1
ATOM 2245 O O . ALA B 1 128 ? -11.859 -9.195 3.266 1 98.12 128 ALA B O 1
ATOM 2246 N N . LEU B 1 129 ? -10.18 -8.328 4.449 1 97.81 129 LEU B N 1
ATOM 2247 C CA . LEU B 1 129 ? -9.18 -9.086 3.711 1 97.81 129 LEU B CA 1
ATOM 2248 C C . LEU B 1 129 ? -9.32 -10.578 3.986 1 97.81 129 LEU B C 1
ATOM 2250 O O . LEU B 1 129 ? -9.133 -11.398 3.086 1 97.81 129 LEU B O 1
ATOM 2254 N N . ALA B 1 130 ? -9.664 -10.906 5.23 1 97.94 130 ALA B N 1
ATOM 2255 C CA . ALA B 1 130 ? -9.891 -12.312 5.562 1 97.94 130 ALA B CA 1
ATOM 2256 C C . ALA B 1 130 ? -11.062 -12.875 4.758 1 97.94 130 ALA B C 1
ATOM 2258 O O . ALA B 1 130 ? -11.023 -14.039 4.328 1 97.94 130 ALA B O 1
ATOM 2259 N N . ALA B 1 131 ? -12.055 -12.086 4.609 1 98.31 131 ALA B N 1
ATOM 2260 C CA . ALA B 1 131 ? -13.195 -12.516 3.812 1 98.31 131 ALA B CA 1
ATOM 2261 C C . ALA B 1 131 ? -12.797 -12.727 2.354 1 98.31 131 ALA B C 1
ATOM 2263 O O . ALA B 1 131 ? -13.234 -13.688 1.715 1 98.31 131 ALA B O 1
ATOM 2264 N N . VAL B 1 132 ? -12 -11.875 1.814 1 98.38 132 VAL B N 1
ATOM 2265 C CA . VAL B 1 132 ? -11.516 -12.023 0.445 1 98.38 132 VAL B CA 1
ATOM 2266 C C . VAL B 1 132 ? -10.664 -13.289 0.333 1 98.38 132 VAL B C 1
ATOM 2268 O O . VAL B 1 132 ? -10.828 -14.07 -0.61 1 98.38 132 VAL B O 1
ATOM 2271 N N . ASP B 1 133 ? -9.758 -13.453 1.292 1 98.19 133 ASP B N 1
ATOM 2272 C CA . ASP B 1 133 ? -8.938 -14.656 1.305 1 98.19 133 ASP B CA 1
ATOM 2273 C C . ASP B 1 133 ? -9.797 -15.922 1.26 1 98.19 133 ASP B C 1
ATOM 2275 O O . ASP B 1 133 ? -9.531 -16.844 0.484 1 98.19 133 ASP B O 1
ATOM 2279 N N . ARG B 1 134 ? -10.789 -15.961 2.088 1 98.31 134 ARG B N 1
ATOM 2280 C CA . ARG B 1 134 ? -11.656 -17.125 2.156 1 98.31 134 ARG B CA 1
ATOM 2281 C C . ARG B 1 134 ? -12.398 -17.344 0.841 1 98.31 134 ARG B C 1
ATOM 2283 O O . ARG B 1 134 ? -12.523 -18.469 0.368 1 98.31 134 ARG B O 1
ATOM 2290 N N . ALA B 1 135 ? -12.883 -16.266 0.276 1 98.31 135 ALA B N 1
ATOM 2291 C CA . ALA B 1 135 ? -13.578 -16.375 -1.005 1 98.31 135 ALA B CA 1
ATOM 2292 C C . ALA B 1 135 ? -12.648 -16.906 -2.092 1 98.31 135 ALA B C 1
ATOM 2294 O O . ALA B 1 135 ? -13.055 -17.734 -2.908 1 98.31 135 ALA B O 1
ATOM 2295 N N . VAL B 1 136 ? -11.445 -16.453 -2.129 1 98 136 VAL B N 1
ATOM 2296 C CA . VAL B 1 136 ? -10.453 -16.906 -3.102 1 98 136 VAL B CA 1
ATOM 2297 C C . VAL B 1 136 ? -10.148 -18.391 -2.873 1 98 136 VAL B C 1
ATOM 2299 O O . VAL B 1 136 ? -10.117 -19.172 -3.822 1 98 136 VAL B O 1
ATOM 2302 N N . ALA B 1 137 ? -9.906 -18.766 -1.617 1 97.75 137 ALA B N 1
ATOM 2303 C CA . ALA B 1 137 ? -9.617 -20.156 -1.287 1 97.75 137 ALA B CA 1
ATOM 2304 C C . ALA B 1 137 ? -10.742 -21.078 -1.756 1 97.75 137 ALA B C 1
ATOM 2306 O O . ALA B 1 137 ? -10.484 -22.109 -2.381 1 97.75 137 ALA B O 1
ATOM 2307 N N . ASP B 1 138 ? -11.922 -20.672 -1.434 1 97.38 138 ASP B N 1
ATOM 2308 C CA . ASP B 1 138 ? -13.094 -21.484 -1.769 1 97.38 138 ASP B CA 1
ATOM 2309 C C . ASP B 1 138 ? -13.273 -21.578 -3.281 1 97.38 138 ASP B C 1
ATOM 2311 O O . ASP B 1 138 ? -13.562 -22.656 -3.805 1 97.38 138 ASP B O 1
ATOM 2315 N N . ALA B 1 139 ? -13.102 -20.469 -3.932 1 95.81 139 ALA B N 1
ATOM 2316 C CA . ALA B 1 139 ? -13.32 -20.422 -5.375 1 95.81 139 ALA B CA 1
ATOM 2317 C C . ALA B 1 139 ? -12.281 -21.266 -6.113 1 95.81 139 ALA B C 1
ATOM 2319 O O . ALA B 1 139 ? -12.609 -21.969 -7.074 1 95.81 139 ALA B O 1
ATOM 2320 N N . LEU B 1 140 ? -11.102 -21.234 -5.645 1 95.56 140 LEU B N 1
ATOM 2321 C CA . LEU B 1 140 ? -10.008 -21.828 -6.406 1 95.56 140 LEU B CA 1
ATOM 2322 C C . LEU B 1 140 ? -9.648 -23.219 -5.855 1 95.56 140 LEU B C 1
ATOM 2324 O O . LEU B 1 140 ? -8.875 -23.953 -6.473 1 95.56 140 LEU B O 1
ATOM 2328 N N . GLY B 1 141 ? -10.172 -23.594 -4.727 1 96 141 GLY B N 1
ATOM 2329 C CA . GLY B 1 141 ? -9.828 -24.859 -4.105 1 96 141 GLY B CA 1
ATOM 2330 C C . GLY B 1 141 ? -8.375 -24.938 -3.686 1 96 141 GLY B C 1
ATOM 2331 O O . GLY B 1 141 ? -7.723 -25.969 -3.896 1 96 141 GLY B O 1
ATOM 2332 N N . VAL B 1 142 ? -7.875 -23.891 -3.201 1 95.81 142 VAL B N 1
ATOM 2333 C CA . VAL B 1 142 ? -6.477 -23.859 -2.791 1 95.81 142 VAL B CA 1
ATOM 2334 C C . VAL B 1 142 ? -6.387 -23.688 -1.276 1 95.81 142 VAL B C 1
ATOM 2336 O O . VAL B 1 142 ? -7.395 -23.422 -0.614 1 95.81 142 VAL B O 1
ATOM 2339 N N . SER B 1 143 ? -5.141 -23.906 -0.786 1 96.75 143 SER B N 1
ATOM 2340 C CA . SER B 1 143 ? -4.914 -23.75 0.647 1 96.75 143 SER B CA 1
ATOM 2341 C C . SER B 1 143 ? -5.145 -22.312 1.086 1 96.75 143 SER B C 1
ATOM 2343 O O . SER B 1 143 ? -5.055 -21.391 0.273 1 96.75 143 SER B O 1
ATOM 2345 N N . ALA B 1 144 ? -5.434 -22.078 2.361 1 97.56 144 ALA B N 1
ATOM 2346 C CA . ALA B 1 144 ? -5.605 -20.734 2.928 1 97.56 144 ALA B CA 1
ATOM 2347 C C . ALA B 1 144 ? -4.359 -19.891 2.715 1 97.56 144 ALA B C 1
ATOM 2349 O O . ALA B 1 144 ? -4.457 -18.688 2.422 1 97.56 144 ALA B O 1
ATOM 2350 N N . ASP B 1 145 ? -3.215 -20.516 2.822 1 97.62 145 ASP B N 1
ATOM 2351 C CA . ASP B 1 145 ? -1.96 -19.781 2.654 1 97.62 145 ASP B CA 1
ATOM 2352 C C . ASP B 1 145 ? -1.803 -19.281 1.22 1 97.62 145 ASP B C 1
ATOM 2354 O O . ASP B 1 145 ? -1.403 -18.141 0.998 1 97.62 145 ASP B O 1
ATOM 2358 N N . LEU B 1 146 ? -2.094 -20.172 0.301 1 97.12 146 LEU B N 1
ATOM 2359 C CA . LEU B 1 146 ? -1.977 -19.766 -1.094 1 97.12 146 LEU B CA 1
ATOM 2360 C C . LEU B 1 146 ? -3.023 -18.703 -1.44 1 97.12 146 LEU B C 1
ATOM 2362 O O . LEU B 1 146 ? -2.744 -17.766 -2.193 1 97.12 146 LEU B O 1
ATOM 2366 N N . ALA B 1 147 ? -4.238 -18.844 -0.911 1 97.94 147 ALA B N 1
ATOM 2367 C CA . ALA B 1 147 ? -5.273 -17.844 -1.144 1 97.94 147 ALA B CA 1
ATOM 2368 C C . ALA B 1 147 ? -4.844 -16.484 -0.616 1 97.94 147 ALA B C 1
ATOM 2370 O O . ALA B 1 147 ? -5.055 -15.461 -1.276 1 97.94 147 ALA B O 1
ATOM 2371 N N . THR B 1 148 ? -4.219 -16.469 0.577 1 98.06 148 THR B N 1
ATOM 2372 C CA . THR B 1 148 ? -3.68 -15.25 1.159 1 98.06 148 THR B CA 1
ATOM 2373 C C . THR B 1 148 ? -2.625 -14.641 0.244 1 98.06 148 THR B C 1
ATOM 2375 O O . THR B 1 148 ? -2.611 -13.422 0.031 1 98.06 148 THR B O 1
ATOM 2378 N N . ALA B 1 149 ? -1.795 -15.469 -0.337 1 97.88 149 ALA B N 1
ATOM 2379 C CA . ALA B 1 149 ? -0.764 -15 -1.261 1 97.88 149 ALA B CA 1
ATOM 2380 C C . ALA B 1 149 ? -1.385 -14.414 -2.525 1 97.88 149 ALA B C 1
ATOM 2382 O O . ALA B 1 149 ? -0.916 -13.398 -3.041 1 97.88 149 ALA B O 1
ATOM 2383 N N . VAL B 1 150 ? -2.404 -15.078 -2.994 1 97.81 150 VAL B N 1
ATOM 2384 C CA . VAL B 1 150 ? -3.078 -14.625 -4.207 1 97.81 150 VAL B CA 1
ATOM 2385 C C . VAL B 1 150 ? -3.723 -13.258 -3.963 1 97.81 150 VAL B C 1
ATOM 2387 O O . VAL B 1 150 ? -3.58 -12.344 -4.773 1 97.81 150 VAL B O 1
ATOM 2390 N N . THR B 1 151 ? -4.398 -13.125 -2.842 1 97.94 151 THR B N 1
ATOM 2391 C CA . THR B 1 151 ? -4.992 -11.844 -2.473 1 97.94 151 THR B CA 1
ATOM 2392 C C . THR B 1 151 ? -3.918 -10.773 -2.342 1 97.94 151 THR B C 1
ATOM 2394 O O . THR B 1 151 ? -4.074 -9.664 -2.863 1 97.94 151 THR B O 1
ATOM 2397 N N . ALA B 1 152 ? -2.852 -11.086 -1.703 1 97.81 152 ALA B N 1
ATOM 2398 C CA . ALA B 1 152 ? -1.748 -10.141 -1.548 1 97.81 152 ALA B CA 1
ATOM 2399 C C . ALA B 1 152 ? -1.168 -9.75 -2.904 1 97.81 152 ALA B C 1
ATOM 2401 O O . ALA B 1 152 ? -0.871 -8.578 -3.143 1 97.81 152 ALA B O 1
ATOM 2402 N N . ALA B 1 153 ? -1.013 -10.711 -3.748 1 98 153 ALA B N 1
ATOM 2403 C CA . ALA B 1 153 ? -0.486 -10.438 -5.082 1 98 153 ALA B CA 1
ATOM 2404 C C . ALA B 1 153 ? -1.397 -9.484 -5.848 1 98 153 ALA B C 1
ATOM 2406 O O . ALA B 1 153 ? -0.923 -8.555 -6.5 1 98 153 ALA B O 1
ATOM 2407 N N . ALA B 1 154 ? -2.682 -9.742 -5.766 1 97.94 154 ALA B N 1
ATOM 2408 C CA . ALA B 1 154 ? -3.637 -8.867 -6.434 1 97.94 154 ALA B CA 1
ATOM 2409 C C . ALA B 1 154 ? -3.549 -7.441 -5.887 1 97.94 154 ALA B C 1
ATOM 2411 O O . ALA B 1 154 ? -3.549 -6.473 -6.652 1 97.94 154 ALA B O 1
ATOM 2412 N N . LEU B 1 155 ? -3.451 -7.324 -4.578 1 96.94 155 LEU B N 1
ATOM 2413 C CA . LEU B 1 155 ? -3.303 -6.012 -3.965 1 96.94 155 LEU B CA 1
ATOM 2414 C C . LEU B 1 155 ? -2.021 -5.332 -4.438 1 96.94 155 LEU B C 1
ATOM 2416 O O . LEU B 1 155 ? -2.018 -4.133 -4.73 1 96.94 155 LEU B O 1
ATOM 2420 N N . GLY B 1 156 ? -0.96 -6.09 -4.441 1 97.25 156 GLY B N 1
ATOM 2421 C CA . GLY B 1 156 ? 0.3 -5.551 -4.926 1 97.25 156 GLY B CA 1
ATOM 2422 C C . GLY B 1 156 ? 0.236 -5.09 -6.371 1 97.25 156 GLY B C 1
ATOM 2423 O O . GLY B 1 156 ? 0.839 -4.078 -6.73 1 97.25 156 GLY B O 1
ATOM 2424 N N . ILE B 1 157 ? -0.467 -5.801 -7.195 1 97.5 157 ILE B N 1
ATOM 2425 C CA . ILE B 1 157 ? -0.639 -5.438 -8.602 1 97.5 157 ILE B CA 1
ATOM 2426 C C . ILE B 1 157 ? -1.417 -4.129 -8.703 1 97.5 157 ILE B C 1
ATOM 2428 O O . ILE B 1 157 ? -1.052 -3.244 -9.484 1 97.5 157 ILE B O 1
ATOM 2432 N N . VAL B 1 158 ? -2.424 -4.012 -7.934 1 95.56 158 VAL B N 1
ATOM 2433 C CA . VAL B 1 158 ? -3.195 -2.773 -7.914 1 95.56 158 VAL B CA 1
ATOM 2434 C C . VAL B 1 158 ? -2.314 -1.625 -7.43 1 95.56 158 VAL B C 1
ATOM 2436 O O . VAL B 1 158 ? -2.312 -0.543 -8.023 1 95.56 158 VAL B O 1
ATOM 2439 N N . LEU B 1 159 ? -1.589 -1.918 -6.375 1 93.88 159 LEU B N 1
ATOM 2440 C CA . LEU B 1 159 ? -0.688 -0.929 -5.793 1 93.88 159 LEU B CA 1
ATOM 2441 C C . LEU B 1 159 ? 0.302 -0.416 -6.832 1 93.88 159 LEU B C 1
ATOM 2443 O O . LEU B 1 159 ? 0.666 0.762 -6.82 1 93.88 159 LEU B O 1
ATOM 2447 N N . ARG B 1 160 ? 0.695 -1.264 -7.73 1 95 160 ARG B N 1
ATOM 2448 C CA . ARG B 1 160 ? 1.681 -0.921 -8.75 1 95 160 ARG B CA 1
ATOM 2449 C C . ARG B 1 160 ? 1.008 -0.333 -9.984 1 95 160 ARG B C 1
ATOM 2451 O O . ARG B 1 160 ? 1.649 -0.156 -11.023 1 95 160 ARG B O 1
ATOM 2458 N N . GLY B 1 161 ? -0.238 -0.095 -9.945 1 92.5 161 GLY B N 1
ATOM 2459 C CA . GLY B 1 161 ? -0.953 0.539 -11.039 1 92.5 161 GLY B CA 1
ATOM 2460 C C . GLY B 1 161 ? -1.368 -0.437 -12.125 1 92.5 161 GLY B C 1
ATOM 2461 O O . GLY B 1 161 ? -1.421 -0.078 -13.305 1 92.5 161 GLY B O 1
ATOM 2462 N N . ASN B 1 162 ? -1.515 -1.672 -11.742 1 93.81 162 ASN B N 1
ATOM 2463 C CA . ASN B 1 162 ? -2.01 -2.717 -12.633 1 93.81 162 ASN B CA 1
ATOM 2464 C C . ASN B 1 162 ? -1.125 -2.865 -13.867 1 93.81 162 ASN B C 1
ATOM 2466 O O . ASN B 1 162 ? -1.608 -2.771 -15 1 93.81 162 ASN B O 1
ATOM 2470 N N . PRO B 1 163 ? 0.213 -3.141 -13.594 1 91.25 163 PRO B N 1
ATOM 2471 C CA . PRO B 1 163 ? 1.054 -3.342 -14.773 1 91.25 163 PRO B CA 1
ATOM 2472 C C . PRO B 1 163 ? 0.495 -4.402 -15.719 1 91.25 163 PRO B C 1
ATOM 2474 O O . PRO B 1 163 ? -0.044 -5.414 -15.273 1 91.25 163 PRO B O 1
ATOM 2477 N N . ASP B 1 164 ? 0.803 -4.164 -16.969 1 85.06 164 ASP B N 1
ATOM 2478 C CA . ASP B 1 164 ? 0.19 -4.965 -18.016 1 85.06 164 ASP B CA 1
ATOM 2479 C C . ASP B 1 164 ? 0.575 -6.438 -17.875 1 85.06 164 ASP B C 1
ATOM 2481 O O . ASP B 1 164 ? 1.745 -6.762 -17.672 1 85.06 164 ASP B O 1
ATOM 2485 N N . ASN B 1 165 ? -0.259 -7.363 -17.859 1 93.88 165 ASN B N 1
ATOM 2486 C CA . ASN B 1 165 ? -0.161 -8.812 -17.984 1 93.88 165 ASN B CA 1
ATOM 2487 C C . ASN B 1 165 ? 0.356 -9.453 -16.703 1 93.88 165 ASN B C 1
ATOM 2489 O O . ASN B 1 165 ? 0.578 -10.664 -16.656 1 93.88 165 ASN B O 1
ATOM 2493 N N . ALA B 1 166 ? 0.662 -8.625 -15.656 1 96.56 166 ALA B N 1
ATOM 2494 C CA . ALA B 1 166 ? 1.163 -9.203 -14.414 1 96.56 166 ALA B CA 1
ATOM 2495 C C . ALA B 1 166 ? 0.172 -10.211 -13.836 1 96.56 166 ALA B C 1
ATOM 2497 O O . ALA B 1 166 ? 0.552 -11.328 -13.477 1 96.56 166 ALA B O 1
ATOM 2498 N N . ALA B 1 167 ? -1.049 -9.797 -13.812 1 96.81 167 ALA B N 1
ATOM 2499 C CA . ALA B 1 167 ? -2.072 -10.695 -13.289 1 96.81 167 ALA B CA 1
ATOM 2500 C C . ALA B 1 167 ? -2.178 -11.961 -14.133 1 96.81 167 ALA B C 1
ATOM 2502 O O . ALA B 1 167 ? -2.268 -13.07 -13.602 1 96.81 167 ALA B O 1
ATOM 2503 N N . THR B 1 168 ? -2.121 -11.766 -15.43 1 95.75 168 THR B N 1
ATOM 2504 C CA . THR B 1 168 ? -2.215 -12.898 -16.344 1 95.75 168 THR B CA 1
ATOM 2505 C C . THR B 1 168 ? -1.018 -13.828 -16.172 1 95.75 168 THR B C 1
ATOM 2507 O O . THR B 1 168 ? -1.175 -15.047 -16.141 1 95.75 168 THR B O 1
ATOM 2510 N N . ALA B 1 169 ? 0.155 -13.344 -16.109 1 96.5 169 ALA B N 1
ATOM 2511 C CA . ALA B 1 169 ? 1.366 -14.141 -15.938 1 96.5 169 ALA B CA 1
ATOM 2512 C C . ALA B 1 169 ? 1.315 -14.953 -14.648 1 96.5 169 ALA B C 1
ATOM 2514 O O . ALA B 1 169 ? 1.668 -16.125 -14.633 1 96.5 169 ALA B O 1
ATOM 2515 N N . LEU B 1 170 ? 0.86 -14.32 -13.586 1 96.88 170 LEU B N 1
ATOM 2516 C CA . LEU B 1 170 ? 0.763 -15.016 -12.305 1 96.88 170 LEU B CA 1
ATOM 2517 C C . LEU B 1 170 ? -0.292 -16.125 -12.367 1 96.88 170 LEU B C 1
ATOM 2519 O O . LEU B 1 170 ? -0.069 -17.219 -11.867 1 96.88 170 LEU B O 1
ATOM 2523 N N . ALA B 1 171 ? -1.397 -15.812 -12.969 1 96.38 171 ALA B N 1
ATOM 2524 C CA . ALA B 1 171 ? -2.488 -16.781 -13.07 1 96.38 171 ALA B CA 1
ATOM 2525 C C . ALA B 1 171 ? -2.031 -18.047 -13.789 1 96.38 171 ALA B C 1
ATOM 2527 O O . ALA B 1 171 ? -2.447 -19.156 -13.438 1 96.38 171 ALA B O 1
ATOM 2528 N N . GLN B 1 172 ? -1.21 -17.906 -14.766 1 94.38 172 GLN B N 1
ATOM 2529 C CA . GLN B 1 172 ? -0.72 -19.047 -15.539 1 94.38 172 GLN B CA 1
ATOM 2530 C C . GLN B 1 172 ? 0.091 -20 -14.664 1 94.38 172 GLN B C 1
ATOM 2532 O O . GLN B 1 172 ? 0.072 -21.203 -14.867 1 94.38 172 GLN B O 1
ATOM 2537 N N . ARG B 1 173 ? 0.711 -19.453 -13.648 1 93.62 173 ARG B N 1
ATOM 2538 C CA . ARG B 1 173 ? 1.517 -20.281 -12.75 1 93.62 173 ARG B CA 1
ATOM 2539 C C . ARG B 1 173 ? 0.651 -20.906 -11.664 1 93.62 173 ARG B C 1
ATOM 2541 O O . ARG B 1 173 ? 1.018 -21.938 -11.102 1 93.62 173 ARG B O 1
ATOM 2548 N N . LEU B 1 174 ? -0.445 -20.266 -11.398 1 93 174 LEU B N 1
ATOM 2549 C CA . LEU B 1 174 ? -1.317 -20.734 -10.328 1 93 174 LEU B CA 1
ATOM 2550 C C . LEU B 1 174 ? -2.25 -21.828 -10.82 1 93 174 LEU B C 1
ATOM 2552 O O . LEU B 1 174 ? -2.887 -22.516 -10.023 1 93 174 LEU B O 1
ATOM 2556 N N . SER B 1 175 ? -2.434 -21.906 -12.078 1 83.5 175 SER B N 1
ATOM 2557 C CA . SER B 1 175 ? -3.312 -22.922 -12.656 1 83.5 175 SER B CA 1
ATOM 2558 C C . SER B 1 175 ? -2.795 -24.328 -12.375 1 83.5 175 SER B C 1
ATOM 2560 O O . SER B 1 175 ? -1.583 -24.547 -12.359 1 83.5 175 SER B O 1
ATOM 2562 N N . PRO B 1 176 ? -3.828 -25.141 -11.805 1 66.5 176 PRO B N 1
ATOM 2563 C CA . PRO B 1 176 ? -3.422 -26.531 -11.57 1 66.5 176 PRO B CA 1
ATOM 2564 C C . PRO B 1 176 ? -2.645 -27.125 -12.742 1 66.5 176 PRO B C 1
ATOM 2566 O O . PRO B 1 176 ? -2.904 -26.781 -13.898 1 66.5 176 PRO B O 1
ATOM 2569 N N . ARG B 1 177 ? -1.3 -27.562 -12.492 1 56.28 177 ARG B N 1
ATOM 2570 C CA . ARG B 1 177 ? -0.531 -28.297 -13.492 1 56.28 177 ARG B CA 1
ATOM 2571 C C . ARG B 1 177 ? -1.328 -29.469 -14.031 1 56.28 177 ARG B C 1
ATOM 2573 O O . ARG B 1 177 ? -1.891 -30.266 -13.266 1 56.28 177 ARG B O 1
ATOM 2580 N N . THR B 1 178 ? -2.186 -29.281 -15.094 1 45.59 178 THR B N 1
ATOM 2581 C CA . THR B 1 178 ? -2.725 -30.5 -15.695 1 45.59 178 THR B CA 1
ATOM 2582 C C . THR B 1 178 ? -1.622 -31.531 -15.914 1 45.59 178 THR B C 1
ATOM 2584 O O . THR B 1 178 ? -0.461 -31.172 -16.125 1 45.59 178 THR B O 1
#

InterPro domains:
  IPR001647 DNA-binding HTH domain, TetR-type [PF00440] (26-68)
  IPR001647 DNA-binding HTH domain, TetR-type [PS50977] (18-78)
  IPR009057 Homedomain-like superfamily [SSF46689] (12-93)

pLDDT: mean 89.19, std 15.18, range [35.88, 98.38]

Sequence (356 aa):
MTDRSSSAWLAAMGRPRAFDEDEAVRAAVTLFGGRAYDGVSVDDLVSHLGVHRNSLYKTFGSKRGLYLTALRRHLADDVGPLLDALADAPDAAAALRLVTSADLGLLLLAITERAPVDDEVAAEVNAALAAVDRAVADALGVSADLATAVTAAALGIVLRGNPDNAATALAQRLSPRTMTDRSSSAWLAAMGRPRAFDEDEAVRAAVTLFGGRAYDGVSVDDLVSHLGVHRNSLYKTFGSKRGLYLTALRRHLADDVGPLLDALADAPDAAAALRLVTSADLGLLLLAITERAPVDDEVAAEVNAALAAVDRAVADALGVSADLATAVTAAALGIVLRGNPDNAATALAQRLSPRT

Solvent-accessible surface area (backbone atoms only — not comparable to full-atom values): 18711 Å² total; per-residue (Å²): 135,72,67,63,59,58,53,51,54,57,64,60,56,56,70,81,74,71,70,55,63,66,59,36,36,54,44,42,32,55,51,51,32,72,36,54,71,65,63,54,47,71,67,51,47,26,67,71,46,71,43,56,67,68,57,49,37,71,74,34,65,38,72,66,43,44,48,52,51,14,50,53,47,46,45,55,68,41,48,42,57,48,43,61,54,30,62,68,24,85,40,52,47,51,40,37,48,53,57,49,68,48,78,49,49,39,59,55,48,37,52,74,66,42,24,83,79,30,70,68,52,31,50,55,50,50,52,53,50,50,51,46,23,50,28,45,12,65,34,62,72,47,54,67,38,37,17,42,25,50,50,18,21,27,50,14,30,42,65,65,67,54,53,80,54,15,60,54,42,45,18,66,43,62,42,79,83,122,136,71,69,62,59,56,54,53,53,55,66,60,54,56,71,77,74,72,71,55,62,66,59,36,35,54,44,42,32,54,51,50,32,73,35,54,70,66,63,54,47,71,66,52,46,27,66,72,48,71,42,56,65,66,58,48,34,71,74,35,65,38,72,66,43,44,47,52,52,15,49,52,47,45,44,55,68,40,50,42,56,48,43,62,53,30,59,66,24,84,40,53,46,51,40,37,48,54,58,47,67,46,79,49,48,41,58,55,47,36,52,73,64,41,24,83,78,30,69,69,52,31,50,55,50,51,52,51,51,50,51,47,22,49,28,45,14,65,33,62,70,47,53,67,37,38,17,43,25,50,50,18,22,28,50,14,30,42,65,64,66,54,54,79,54,15,58,55,42,45,21,65,44,62,42,78,83,124

Nearest PDB structures (foldseek):
  6nsm-assembly1_B  TM=7.838E-01  e=6.430E-05  Pseudomonas aeruginosa UCBPP-PA14
  9b7y-assembly1_D  TM=6.431E-01  e=2.849E-03  Mycobacterium tuberculosis H37Rv
  3bhq-assembly1_B  TM=5.778E-01  e=2.989E-03  Mesorhizobium japonicum MAFF 303099
  4mxm-assembly1_A  TM=6.096E-01  e=1.202E-02  Pseudomonas fluorescens A506
  2zoy-assembly1_B  TM=4.761E-01  e=5.852E-03  Corynebacterium glutamicum ATCC 13032